Protein AF-A0A6N2V3X2-F1 (afdb_monomer)

Solvent-accessible surface area (backbone atoms only — not comparable to full-atom values): 21342 Å² total; per-residue (Å²): 140,86,88,80,92,80,70,102,61,98,69,91,84,85,82,64,78,88,85,77,94,62,91,92,65,81,94,79,82,86,86,84,72,97,63,88,82,79,80,87,75,87,87,79,87,69,95,62,80,69,76,73,80,69,83,50,95,78,84,58,80,72,93,66,92,69,90,78,83,89,81,67,80,45,36,52,61,80,47,71,91,57,20,52,30,34,44,45,94,85,62,27,40,28,38,51,86,56,43,27,38,41,40,78,89,66,29,38,30,34,73,70,50,30,40,26,40,49,93,86,50,77,46,80,48,96,74,86,82,57,80,85,78,47,54,73,65,59,48,52,70,68,44,76,68,51,58,48,72,47,60,77,46,60,35,40,22,79,35,82,89,41,81,89,52,49,44,57,75,54,38,59,35,40,50,46,70,39,72,60,77,63,82,43,48,39,33,30,36,52,40,96,88,75,45,82,39,81,44,85,95,37,58,56,58,51,47,82,45,52,91,82,44,77,79,42,74,96,45,55,65,40,43,34,34,44,39,36,28,46,96,92,43,77,49,70,37,72,48,67,36,36,56,47,58,46,78,82,61,55,78,46,80,46,77,46,53,78,58,62,96,72,79,69,90,84,64,41,68,36,42,38,37,58,41,35,26,48,67,82,44,82,48,44,88,68,42,54,44,84,34,25,38,52,43,59,51,55,82,45,73,68,61,27,52,58,59,58,69,50,91,45,58,29,51,54,46,82,44,44,48,88,74,41,69,98,48,60,47,78,47,77,50,72,57,94,51,85,122

Sequence (339 aa):
MQEIEIDDQWKRYHIPFVIRYEEPEDLLIEIAADITGAMFCCAQLEKGERATLYQATDDKLADTDDYGAWFARGGIGGTIQNPLLKLNADGSISAGDGSFVINPDGTGYFAEGRFKWTKDTITLQDVTIRWEDFDDEAKKNLLTKYITITGTNLFHYADALQEDTCEPKEIILFATEYNFTAAARKWQYMGSEGNWKDIPGNGSDFFRLLPDAHFWENREVLTLRYVATLDEVEYTETYTVSKQYDGADNYSVYIASTNGNVFRNGIISTTLSARVLKGGEDVTELIPDKNFNWTRTGNTPADDALWNSVSHTGKELEITGEDVFRKAVFDCEVIISTL

pLDDT: mean 85.02, std 12.52, range [41.66, 98.25]

Structure (mmCIF, N/CA/C/O backbone):
data_AF-A0A6N2V3X2-F1
#
_entry.id   AF-A0A6N2V3X2-F1
#
loop_
_atom_site.group_PDB
_atom_site.id
_atom_site.type_symbol
_atom_site.label_atom_id
_atom_site.label_alt_id
_atom_site.label_comp_id
_atom_site.label_asym_id
_atom_site.label_entity_id
_atom_site.label_seq_id
_atom_site.pdbx_PDB_ins_code
_atom_site.Cartn_x
_atom_site.Cartn_y
_atom_site.Cartn_z
_atom_site.occupancy
_atom_site.B_iso_or_equiv
_atom_site.auth_seq_id
_atom_site.auth_comp_id
_atom_site.auth_asym_id
_atom_site.auth_atom_id
_atom_site.pdbx_PDB_model_num
ATOM 1 N N . MET A 1 1 ? 50.209 17.000 -78.075 1.00 68.12 1 MET A N 1
ATOM 2 C CA . MET A 1 1 ? 50.265 15.545 -77.848 1.00 68.12 1 MET A CA 1
ATOM 3 C C . MET A 1 1 ? 51.257 15.302 -76.726 1.00 68.12 1 MET A C 1
ATOM 5 O O . MET A 1 1 ? 52.361 15.827 -76.809 1.00 68.12 1 MET A O 1
ATOM 9 N N . GLN A 1 2 ? 50.831 14.643 -75.653 1.00 79.88 2 GLN A N 1
ATOM 10 C CA . GLN A 1 2 ? 51.692 14.240 -74.542 1.00 79.88 2 GLN A CA 1
ATOM 11 C C . GLN A 1 2 ? 51.680 12.717 -74.493 1.00 79.88 2 GLN A C 1
ATOM 13 O O . GLN A 1 2 ? 50.612 12.118 -74.588 1.00 79.88 2 GLN A O 1
ATOM 18 N N . GLU A 1 3 ? 52.859 12.117 -74.392 1.00 82.19 3 GLU A N 1
ATOM 19 C CA . GLU A 1 3 ? 53.040 10.668 -74.377 1.00 82.19 3 GLU A CA 1
ATOM 20 C C . GLU A 1 3 ? 53.359 10.216 -72.949 1.00 82.19 3 GLU A C 1
ATOM 22 O O . GLU A 1 3 ? 54.084 10.898 -72.221 1.00 82.19 3 GLU A O 1
ATOM 27 N N . ILE A 1 4 ? 52.794 9.078 -72.544 1.00 82.06 4 ILE A N 1
ATOM 28 C CA . ILE A 1 4 ? 53.106 8.415 -71.277 1.00 82.06 4 ILE A CA 1
ATOM 29 C C . ILE A 1 4 ? 53.645 7.033 -71.615 1.00 82.06 4 ILE A C 1
ATOM 31 O O . ILE A 1 4 ? 52.962 6.250 -72.272 1.00 82.06 4 ILE A O 1
ATOM 35 N N . GLU A 1 5 ? 54.824 6.708 -71.099 1.00 84.00 5 GLU A N 1
ATOM 36 C CA . GLU A 1 5 ? 55.284 5.325 -71.058 1.00 84.00 5 GLU A CA 1
ATOM 37 C C . GLU A 1 5 ? 54.586 4.592 -69.909 1.00 84.00 5 GLU A C 1
ATOM 39 O O . GLU A 1 5 ? 54.734 4.944 -68.734 1.00 84.00 5 GLU A O 1
ATOM 44 N N . ILE A 1 6 ? 53.798 3.582 -70.263 1.00 79.50 6 ILE A N 1
ATOM 45 C CA . ILE A 1 6 ? 53.093 2.719 -69.317 1.00 79.50 6 ILE A CA 1
ATOM 46 C C . ILE A 1 6 ? 53.847 1.400 -69.131 1.00 79.50 6 ILE A C 1
ATOM 48 O O . ILE A 1 6 ? 54.529 0.935 -70.042 1.00 79.50 6 ILE A O 1
ATOM 52 N N . ASP A 1 7 ? 53.730 0.798 -67.950 1.00 79.31 7 ASP A N 1
ATOM 53 C CA . ASP A 1 7 ? 54.293 -0.519 -67.650 1.00 79.31 7 ASP A CA 1
ATOM 54 C C . ASP A 1 7 ? 53.197 -1.547 -67.334 1.00 79.31 7 ASP A C 1
ATOM 56 O O . ASP A 1 7 ? 52.011 -1.224 -67.289 1.00 79.31 7 ASP A O 1
ATOM 60 N N . ASP A 1 8 ? 53.598 -2.802 -67.122 1.00 76.50 8 ASP A N 1
ATOM 61 C CA . ASP A 1 8 ? 52.683 -3.927 -66.886 1.00 76.50 8 ASP A CA 1
ATOM 62 C C . ASP A 1 8 ? 52.076 -3.950 -65.463 1.00 76.50 8 ASP A C 1
ATOM 64 O O . ASP A 1 8 ? 51.565 -4.980 -65.012 1.00 76.50 8 ASP A O 1
ATOM 68 N N . GLN A 1 9 ? 52.147 -2.849 -64.706 1.00 74.81 9 GLN A N 1
ATOM 69 C CA . GLN A 1 9 ? 51.582 -2.747 -63.362 1.00 74.81 9 GLN A CA 1
ATOM 70 C C . GLN A 1 9 ? 50.402 -1.775 -63.313 1.00 74.81 9 GLN A C 1
ATOM 72 O O . GLN A 1 9 ? 50.302 -0.803 -64.056 1.00 74.81 9 GLN A O 1
ATOM 77 N N . TRP A 1 10 ? 49.512 -1.998 -62.345 1.00 70.12 10 TRP A N 1
ATOM 78 C CA . TRP A 1 10 ? 48.492 -1.013 -61.999 1.00 70.12 10 TRP A CA 1
ATOM 79 C C . TRP A 1 10 ? 49.153 0.198 -61.348 1.00 70.12 10 TRP A C 1
ATOM 81 O O . TRP A 1 10 ? 49.439 0.199 -60.149 1.00 70.12 10 TRP A O 1
ATOM 91 N N . LYS A 1 11 ? 49.401 1.230 -62.154 1.00 70.81 11 LYS A N 1
ATOM 92 C CA . LYS A 1 11 ? 49.988 2.493 -61.713 1.00 70.81 11 LYS A CA 1
ATOM 93 C C . LYS A 1 11 ? 49.097 3.668 -62.058 1.00 70.81 11 LYS A C 1
ATOM 95 O O . LYS A 1 11 ? 48.395 3.688 -63.066 1.00 70.81 11 LYS A O 1
ATOM 100 N N . ARG A 1 12 ? 49.147 4.675 -61.190 1.00 72.62 12 ARG A N 1
ATOM 101 C CA . ARG A 1 12 ? 48.531 5.969 -61.451 1.00 72.62 12 ARG A CA 1
ATOM 102 C C . ARG A 1 12 ? 49.508 6.820 -62.249 1.00 72.62 12 ARG A C 1
ATOM 104 O O . ARG A 1 12 ? 50.583 7.145 -61.753 1.00 72.62 12 ARG A O 1
ATOM 111 N N . TYR A 1 13 ? 49.099 7.210 -63.446 1.00 79.12 13 TYR A N 1
ATOM 112 C CA . TYR A 1 13 ? 49.823 8.172 -64.267 1.00 79.12 13 TYR A CA 1
ATOM 113 C C . TYR A 1 13 ? 49.164 9.544 -64.151 1.00 79.12 13 TYR A C 1
ATOM 115 O O . TYR A 1 13 ? 47.941 9.645 -64.064 1.00 79.12 13 TYR A O 1
ATOM 123 N N . HIS A 1 14 ? 49.974 10.600 -64.125 1.00 78.94 14 HIS A N 1
ATOM 124 C CA . HIS A 1 14 ? 49.489 11.974 -64.089 1.00 78.94 14 HIS A CA 1
ATOM 125 C C . HIS A 1 14 ? 50.144 12.774 -65.211 1.00 78.94 14 HIS A C 1
ATOM 127 O O . HIS A 1 14 ? 51.365 12.736 -65.364 1.00 78.94 14 HIS A O 1
ATOM 133 N N . ILE A 1 15 ? 49.340 13.515 -65.974 1.00 82.88 15 ILE A N 1
ATOM 134 C CA . ILE A 1 15 ? 49.855 14.450 -66.969 1.00 82.88 15 ILE A CA 1
ATOM 135 C C . ILE A 1 15 ? 49.290 15.849 -66.708 1.00 82.88 15 ILE A C 1
ATOM 137 O O . ILE A 1 15 ? 48.077 16.036 -66.814 1.00 82.88 15 ILE A O 1
ATOM 141 N N . PRO A 1 16 ? 50.141 16.846 -66.414 1.00 82.62 16 PRO A N 1
ATOM 142 C CA . PRO A 1 16 ? 49.724 18.237 -66.426 1.00 82.62 16 PRO A CA 1
ATOM 143 C C . PRO A 1 16 ? 49.754 18.789 -67.857 1.00 82.62 16 PRO A C 1
ATOM 145 O O . PRO A 1 16 ? 50.734 18.623 -68.587 1.00 82.62 16 PRO A O 1
ATOM 148 N N . PHE A 1 17 ? 48.705 19.506 -68.252 1.00 84.62 17 PHE A N 1
ATOM 149 C CA . PHE A 1 17 ? 48.660 20.247 -69.511 1.00 84.62 17 PHE A CA 1
ATOM 150 C C . PHE A 1 17 ? 48.056 21.632 -69.302 1.00 84.62 17 PHE A C 1
ATOM 152 O O . PHE A 1 17 ? 47.221 21.854 -68.428 1.00 84.62 17 PHE A O 1
ATOM 159 N N . VAL A 1 18 ? 48.509 22.587 -70.112 1.00 83.31 18 VAL A N 1
ATOM 160 C CA . VAL A 1 18 ? 48.016 23.963 -70.062 1.00 83.31 18 VAL A CA 1
ATOM 161 C C . VAL A 1 18 ? 46.813 24.078 -70.984 1.00 83.31 18 VAL A C 1
ATOM 163 O O . VAL A 1 18 ? 46.939 23.903 -72.193 1.00 83.31 18 VAL A O 1
ATOM 166 N N . ILE A 1 19 ? 45.660 24.417 -70.416 1.00 79.56 19 ILE A N 1
ATOM 167 C CA . ILE A 1 19 ? 44.452 24.737 -71.178 1.00 79.56 19 ILE A CA 1
ATOM 168 C C . ILE A 1 19 ? 44.436 26.247 -71.431 1.00 79.56 19 ILE A C 1
ATOM 170 O O . ILE A 1 19 ? 44.636 27.042 -70.510 1.00 79.56 19 ILE A O 1
ATOM 174 N N . ARG A 1 20 ? 44.197 26.649 -72.681 1.00 77.69 20 ARG A N 1
ATOM 175 C CA . ARG A 1 20 ? 43.870 28.032 -73.046 1.00 77.69 20 ARG A CA 1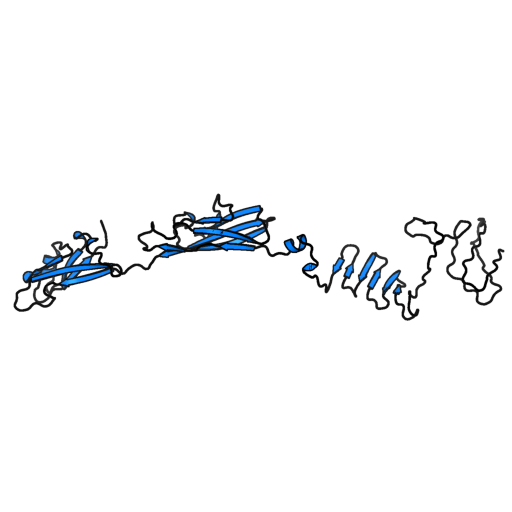
ATOM 176 C C . ARG A 1 20 ? 42.428 28.067 -73.525 1.00 77.69 20 ARG A C 1
ATOM 178 O O . ARG A 1 20 ? 42.008 27.177 -74.251 1.00 77.69 20 ARG A O 1
ATOM 185 N N . TYR A 1 21 ? 41.686 29.074 -73.083 1.00 74.12 21 TYR A N 1
ATOM 186 C CA . TYR A 1 21 ? 40.332 29.307 -73.565 1.00 74.12 21 TYR A CA 1
ATOM 187 C C . TYR A 1 21 ? 40.399 30.013 -74.920 1.00 74.12 21 TYR A C 1
ATOM 189 O O . TYR A 1 21 ? 40.944 31.115 -75.004 1.00 74.12 21 TYR A O 1
ATOM 197 N N . GLU A 1 22 ? 39.844 29.384 -75.950 1.00 75.75 22 GLU A N 1
ATOM 198 C CA . GLU A 1 22 ? 39.614 29.979 -77.265 1.00 75.75 22 GLU A CA 1
ATOM 199 C C . GLU A 1 22 ? 38.133 29.762 -77.614 1.00 75.75 22 GLU A C 1
ATOM 201 O O . GLU A 1 22 ? 37.651 28.631 -77.609 1.00 75.75 22 GLU A O 1
ATOM 206 N N . GLU A 1 23 ? 37.373 30.841 -77.840 1.00 75.00 23 GLU A N 1
ATOM 207 C CA . GLU A 1 23 ? 35.973 30.701 -78.268 1.00 75.00 23 GLU A CA 1
ATOM 208 C C . GLU A 1 23 ? 35.895 30.234 -79.729 1.00 75.00 23 GLU A C 1
ATOM 210 O O . GLU A 1 23 ? 36.641 30.782 -80.547 1.00 75.00 23 GLU A O 1
ATOM 215 N N . PRO A 1 24 ? 34.962 29.330 -80.109 1.00 58.22 24 PRO A N 1
ATOM 216 C CA . PRO A 1 24 ? 33.867 28.739 -79.330 1.00 58.22 24 PRO A CA 1
ATOM 217 C C . PRO A 1 24 ? 33.879 27.191 -79.379 1.00 58.22 24 PRO A C 1
ATOM 219 O O . PRO A 1 24 ? 32.957 26.594 -79.935 1.00 58.22 24 PRO A O 1
ATOM 222 N N . GLU A 1 25 ? 34.909 26.526 -78.843 1.00 72.88 25 GLU A N 1
ATOM 223 C CA . GLU A 1 25 ? 35.029 25.055 -78.926 1.00 72.88 25 GLU A CA 1
ATOM 224 C C . GLU A 1 25 ? 35.007 24.353 -77.553 1.00 72.88 25 GLU A C 1
ATOM 226 O O . GLU A 1 25 ? 35.531 24.862 -76.560 1.00 72.88 25 GLU A O 1
ATOM 231 N N . ASP A 1 26 ? 34.385 23.168 -77.505 1.00 77.81 26 ASP A N 1
ATOM 232 C CA . ASP A 1 26 ? 34.399 22.269 -76.345 1.00 77.81 26 ASP A CA 1
ATOM 233 C C . ASP A 1 26 ? 35.823 21.745 -76.077 1.00 77.81 26 ASP A C 1
ATOM 235 O O . ASP A 1 26 ? 36.595 21.483 -77.003 1.00 77.81 26 ASP A O 1
ATOM 239 N N . LEU A 1 27 ? 36.175 21.512 -74.806 1.00 77.25 27 LEU A N 1
ATOM 240 C CA . LEU A 1 27 ? 37.441 20.858 -74.459 1.00 77.25 27 LEU A CA 1
ATOM 241 C C . LEU A 1 27 ? 37.390 19.373 -74.850 1.00 77.25 27 LEU A C 1
ATOM 243 O O . LEU A 1 27 ? 36.860 18.544 -74.109 1.00 77.25 27 LEU A O 1
ATOM 247 N N . LEU A 1 28 ? 37.986 19.030 -75.991 1.00 79.69 28 LEU A N 1
ATOM 248 C CA . LEU A 1 28 ? 38.162 17.646 -76.419 1.00 79.69 28 LEU A CA 1
ATOM 249 C C . LEU A 1 28 ? 39.497 17.091 -75.906 1.00 79.69 28 LEU A C 1
ATOM 251 O O . LEU A 1 28 ? 40.566 17.605 -76.234 1.00 79.69 28 LEU A O 1
ATOM 255 N N . ILE A 1 29 ? 39.435 16.006 -75.132 1.00 80.44 29 ILE A N 1
ATOM 256 C CA . ILE A 1 29 ? 40.609 15.215 -74.751 1.00 80.44 29 ILE A CA 1
ATOM 257 C C . ILE A 1 29 ? 40.474 13.850 -75.416 1.00 80.44 29 ILE A C 1
ATOM 259 O O . ILE A 1 29 ? 39.622 13.046 -75.040 1.00 80.44 29 ILE A O 1
ATOM 263 N N . GLU A 1 30 ? 41.323 13.595 -76.405 1.00 83.19 30 GLU A N 1
ATOM 264 C CA . GLU A 1 30 ? 41.440 12.287 -77.037 1.00 83.19 30 GLU A CA 1
ATOM 265 C C . GLU A 1 30 ? 42.564 11.496 -76.367 1.00 83.19 30 GLU A C 1
ATOM 267 O O . GLU A 1 30 ? 43.688 11.982 -76.224 1.00 83.19 30 GLU A O 1
ATOM 272 N N . ILE A 1 31 ? 42.252 10.269 -75.951 1.00 80.69 31 ILE A N 1
ATOM 273 C CA . ILE A 1 31 ? 43.223 9.326 -75.404 1.00 80.69 31 ILE A CA 1
ATOM 274 C C . ILE A 1 31 ? 43.329 8.176 -76.397 1.00 80.69 31 ILE A C 1
ATOM 276 O O . ILE A 1 31 ? 42.388 7.401 -76.562 1.00 80.69 31 ILE A O 1
ATOM 280 N N . ALA A 1 32 ? 44.484 8.070 -77.042 1.00 82.56 32 ALA A N 1
ATOM 281 C CA . ALA A 1 32 ? 44.829 6.954 -77.904 1.00 82.56 32 ALA A CA 1
ATOM 282 C C . ALA A 1 32 ? 45.898 6.103 -77.213 1.00 82.56 32 ALA A C 1
ATOM 284 O O . ALA A 1 32 ? 46.848 6.640 -76.644 1.00 82.56 32 ALA A O 1
ATOM 285 N N . ALA A 1 33 ? 45.735 4.784 -77.265 1.00 80.75 33 ALA A N 1
ATOM 286 C CA . ALA A 1 33 ? 46.740 3.827 -76.822 1.00 80.75 33 ALA A CA 1
ATOM 287 C C . ALA A 1 33 ? 47.199 3.008 -78.030 1.00 80.75 33 ALA A C 1
ATOM 289 O O . ALA A 1 33 ? 46.380 2.528 -78.814 1.00 80.75 33 ALA A O 1
ATOM 290 N N . ASP A 1 34 ? 48.508 2.846 -78.169 1.00 81.50 34 ASP A N 1
ATOM 291 C CA . ASP A 1 34 ? 49.152 1.980 -79.157 1.00 81.50 34 ASP A CA 1
ATOM 292 C C . ASP A 1 34 ? 49.225 0.512 -78.695 1.00 81.50 34 ASP A C 1
ATOM 294 O O . ASP A 1 34 ? 49.546 -0.381 -79.482 1.00 81.50 34 ASP A O 1
ATOM 298 N N . ILE A 1 35 ? 48.855 0.244 -77.438 1.00 77.12 35 ILE A N 1
ATOM 299 C CA . ILE A 1 35 ? 48.749 -1.097 -76.864 1.00 77.12 35 ILE A CA 1
ATOM 300 C C . ILE A 1 35 ? 47.314 -1.643 -76.894 1.00 77.12 35 ILE A C 1
ATOM 302 O O . ILE A 1 35 ? 46.323 -0.922 -76.766 1.00 77.12 35 ILE A O 1
ATOM 306 N N . THR A 1 36 ? 47.186 -2.965 -77.012 1.00 77.38 36 THR A N 1
ATOM 307 C CA . THR A 1 36 ? 45.890 -3.655 -76.940 1.00 77.38 36 THR A CA 1
ATOM 308 C C . THR A 1 36 ? 45.567 -4.026 -75.493 1.00 77.38 36 THR A C 1
ATOM 310 O O . THR A 1 36 ? 46.405 -4.593 -74.801 1.00 77.38 36 THR A O 1
ATOM 313 N N . GLY A 1 37 ? 44.341 -3.751 -75.034 1.00 71.00 37 GLY A N 1
ATOM 314 C CA . GLY A 1 37 ? 43.893 -4.134 -73.687 1.00 71.00 37 GLY A CA 1
ATOM 315 C C . GLY A 1 37 ? 44.188 -3.117 -72.580 1.00 71.00 37 GLY A C 1
ATOM 316 O O . GLY A 1 37 ? 44.009 -3.447 -71.409 1.00 71.00 37 GLY A O 1
ATOM 317 N N . ALA A 1 38 ? 44.584 -1.886 -72.925 1.00 73.00 38 ALA A N 1
ATOM 318 C CA . ALA A 1 38 ? 44.629 -0.785 -71.967 1.00 73.00 38 ALA A CA 1
ATOM 319 C C . ALA A 1 38 ? 43.249 -0.603 -71.313 1.00 73.00 38 ALA A C 1
ATOM 321 O O . ALA A 1 38 ? 42.252 -0.352 -71.995 1.00 73.00 38 ALA A O 1
ATOM 322 N N . MET A 1 39 ? 43.189 -0.737 -69.988 1.00 69.19 39 MET A N 1
ATOM 323 C CA . MET A 1 39 ? 41.985 -0.460 -69.212 1.00 69.19 39 MET A CA 1
ATOM 324 C C . MET A 1 39 ? 42.155 0.872 -68.503 1.00 69.19 39 MET A C 1
ATOM 326 O O . MET A 1 39 ? 43.063 1.058 -67.699 1.00 69.19 39 MET A O 1
ATOM 330 N N . PHE A 1 40 ? 41.256 1.795 -68.806 1.00 68.06 40 PHE A N 1
ATOM 331 C CA . PHE A 1 40 ? 41.201 3.092 -68.163 1.00 68.06 40 PHE A CA 1
ATOM 332 C C . PHE A 1 40 ? 40.092 3.082 -67.117 1.00 68.06 40 PHE A C 1
ATOM 334 O O . PHE A 1 40 ? 38.933 2.809 -67.431 1.00 68.06 40 PHE A O 1
ATOM 341 N N . CYS A 1 41 ? 40.435 3.376 -65.868 1.00 64.56 41 CYS A N 1
ATOM 342 C CA . CYS A 1 41 ? 39.457 3.533 -64.803 1.00 64.56 41 CYS A CA 1
ATOM 343 C C . CYS A 1 41 ? 39.737 4.810 -64.018 1.00 64.56 41 CYS A C 1
ATOM 345 O O . CYS A 1 41 ? 40.890 5.168 -63.788 1.00 64.56 41 CYS A O 1
ATOM 347 N N . CYS A 1 42 ? 38.654 5.446 -63.567 1.00 63.88 42 CYS A N 1
ATOM 348 C CA . CYS A 1 42 ? 38.697 6.492 -62.555 1.00 63.88 42 CYS A CA 1
ATOM 349 C C . CYS A 1 42 ? 39.543 7.725 -62.953 1.00 63.88 42 CYS A C 1
ATOM 351 O O . CYS A 1 42 ? 40.482 8.121 -62.263 1.00 63.88 42 CYS A O 1
ATOM 353 N N . ALA A 1 43 ? 39.187 8.330 -64.089 1.00 71.81 43 ALA A N 1
ATOM 354 C CA . ALA A 1 43 ? 39.742 9.601 -64.548 1.00 71.81 43 ALA A CA 1
ATOM 355 C C . ALA A 1 43 ? 39.507 10.724 -63.532 1.00 71.81 43 ALA A C 1
ATOM 357 O O . ALA A 1 43 ? 38.392 10.871 -63.031 1.00 71.81 43 ALA A O 1
ATOM 358 N N . GLN A 1 44 ? 40.511 11.569 -63.311 1.00 72.69 44 GLN A N 1
ATOM 359 C CA . GLN A 1 44 ? 40.362 12.814 -62.562 1.00 72.69 44 GLN A CA 1
ATOM 360 C C . GLN A 1 44 ? 41.035 13.946 -63.335 1.00 72.69 44 GLN A C 1
ATOM 362 O O . GLN A 1 44 ? 42.184 13.819 -63.756 1.00 72.69 44 GLN A O 1
ATOM 367 N N . LEU A 1 45 ? 40.302 15.043 -63.523 1.00 76.56 45 LEU A N 1
ATOM 368 C CA . LEU A 1 45 ? 40.798 16.279 -64.116 1.00 76.56 45 LEU A CA 1
ATOM 369 C C . LEU A 1 45 ? 40.536 17.416 -63.133 1.00 76.56 45 LEU A C 1
ATOM 371 O O . LEU A 1 45 ? 39.392 17.676 -62.769 1.00 76.56 45 LEU A O 1
ATOM 375 N N . GLU A 1 46 ? 41.594 18.102 -62.721 1.00 74.81 46 GLU A N 1
ATOM 376 C CA . GLU A 1 46 ? 41.511 19.257 -61.834 1.00 74.81 46 GLU A CA 1
ATOM 377 C C . GLU A 1 46 ? 42.588 20.287 -62.178 1.00 74.81 46 GLU A C 1
ATOM 379 O O . GLU A 1 46 ? 43.569 19.992 -62.862 1.00 74.81 46 GLU A O 1
ATOM 384 N N . LYS A 1 47 ? 42.395 21.526 -61.721 1.00 77.81 47 LYS A N 1
ATOM 385 C CA . LYS A 1 47 ? 43.359 22.605 -61.933 1.00 77.81 47 LYS A CA 1
ATOM 386 C C . LYS A 1 47 ? 44.566 22.407 -61.011 1.00 77.81 47 LYS A C 1
ATOM 388 O O . LYS A 1 47 ? 44.443 22.596 -59.807 1.00 77.81 47 LYS A O 1
ATOM 393 N N . GLY A 1 48 ? 45.736 22.136 -61.582 1.00 78.69 48 GLY A N 1
ATOM 394 C CA . GLY A 1 48 ? 46.985 21.996 -60.833 1.00 78.69 48 GLY A CA 1
ATOM 395 C C . GLY A 1 48 ? 48.039 21.214 -61.611 1.00 78.69 48 GLY A C 1
ATOM 396 O O . GLY A 1 48 ? 47.871 20.949 -62.799 1.00 78.69 48 GLY A O 1
ATOM 397 N N . GLU A 1 49 ? 49.129 20.844 -60.937 1.00 75.56 49 GLU A N 1
ATOM 398 C CA . GLU A 1 49 ? 50.182 19.988 -61.515 1.00 75.56 49 GLU A CA 1
ATOM 399 C C . GLU A 1 49 ? 49.978 18.493 -61.210 1.00 75.56 49 GLU A C 1
ATOM 401 O O . GLU A 1 49 ? 50.540 17.633 -61.892 1.00 75.56 49 GLU A O 1
ATOM 406 N N . ARG A 1 50 ? 49.163 18.173 -60.198 1.00 70.81 50 ARG A N 1
ATOM 407 C CA . ARG A 1 50 ? 48.824 16.812 -59.769 1.00 70.81 50 ARG A CA 1
ATOM 408 C C . ARG A 1 50 ? 47.364 16.744 -59.353 1.00 70.81 50 ARG A C 1
ATOM 410 O O . ARG A 1 50 ? 46.876 17.689 -58.751 1.00 70.81 50 ARG A O 1
ATOM 417 N N . ALA A 1 51 ? 46.722 15.617 -59.658 1.00 67.94 51 ALA A N 1
ATOM 418 C CA . ALA A 1 51 ? 45.382 15.317 -59.180 1.00 67.94 51 ALA A CA 1
ATOM 419 C C . ALA A 1 51 ? 45.419 14.907 -57.699 1.00 67.94 51 ALA A C 1
ATOM 421 O O . ALA A 1 51 ? 46.181 14.009 -57.329 1.00 67.94 51 ALA A O 1
ATOM 422 N N . THR A 1 52 ? 44.589 15.537 -56.874 1.00 63.59 52 THR A N 1
ATOM 423 C CA . THR A 1 52 ? 44.430 15.235 -55.455 1.00 63.59 52 THR A CA 1
ATOM 424 C C . THR A 1 52 ? 43.920 13.811 -55.257 1.00 63.59 52 THR A C 1
ATOM 426 O O . THR A 1 52 ? 42.971 13.352 -55.897 1.00 63.59 52 THR A O 1
ATOM 429 N N . LEU A 1 53 ? 44.560 13.081 -54.347 1.00 55.28 53 LEU A N 1
ATOM 430 C CA . LEU A 1 53 ? 44.014 11.851 -53.792 1.00 55.28 53 LEU A CA 1
ATOM 431 C C . LEU A 1 53 ? 42.852 12.275 -52.881 1.00 55.28 53 LEU A C 1
ATOM 433 O O . LEU A 1 53 ? 43.119 12.618 -51.742 1.00 55.28 53 LEU A O 1
ATOM 437 N N . TYR A 1 54 ? 41.607 12.262 -53.389 1.00 57.97 54 TYR A N 1
ATOM 438 C CA . TYR A 1 54 ? 40.346 12.604 -52.688 1.00 57.97 54 TYR A CA 1
ATOM 439 C C . TYR A 1 54 ? 39.915 14.088 -52.733 1.00 57.97 54 TYR A C 1
ATOM 441 O O . TYR A 1 54 ? 40.643 14.982 -52.316 1.00 57.97 54 TYR A O 1
ATOM 449 N N . GLN A 1 55 ? 38.662 14.334 -53.146 1.00 50.94 55 GLN A N 1
ATOM 450 C CA . GLN A 1 55 ? 37.902 15.508 -52.708 1.00 50.94 55 GLN A CA 1
ATOM 451 C C . GLN A 1 55 ? 37.022 15.084 -51.538 1.00 50.94 55 GLN A C 1
ATOM 453 O O . GLN A 1 55 ? 36.121 14.260 -51.696 1.00 50.94 55 GLN A O 1
ATOM 458 N N . ALA A 1 56 ? 37.280 15.652 -50.368 1.00 48.28 56 ALA A N 1
ATOM 459 C CA . ALA A 1 56 ? 36.383 15.500 -49.242 1.00 48.28 56 ALA A CA 1
ATOM 460 C C . ALA A 1 56 ? 35.076 16.248 -49.517 1.00 48.28 56 ALA A C 1
ATOM 462 O O . ALA A 1 56 ? 35.097 17.423 -49.875 1.00 48.28 56 ALA A O 1
ATOM 463 N N . THR A 1 57 ? 33.930 15.584 -49.344 1.00 48.94 57 THR A N 1
ATOM 464 C CA . THR A 1 57 ? 32.602 16.225 -49.421 1.00 48.94 57 THR A CA 1
ATOM 465 C C . THR A 1 57 ? 32.285 17.091 -48.195 1.00 48.94 57 THR A C 1
ATOM 467 O O . THR A 1 57 ? 31.163 17.566 -48.061 1.00 48.94 57 THR A O 1
ATOM 470 N N . ASP A 1 58 ? 33.243 17.263 -47.282 1.00 50.12 58 ASP A N 1
ATOM 471 C CA . ASP A 1 58 ? 33.149 18.076 -46.065 1.00 50.12 58 ASP A CA 1
ATOM 472 C C . ASP A 1 58 ? 33.952 19.393 -46.159 1.00 50.12 58 ASP A C 1
ATOM 474 O O . ASP A 1 58 ? 34.247 20.018 -45.139 1.00 50.12 58 ASP A O 1
ATOM 478 N N . ASP A 1 59 ? 34.307 19.810 -47.381 1.00 51.53 59 ASP A N 1
ATOM 479 C CA . ASP A 1 59 ? 35.033 21.046 -47.709 1.00 51.53 59 ASP A CA 1
ATOM 480 C C . ASP A 1 59 ? 36.439 21.178 -47.080 1.00 51.53 59 ASP A C 1
ATOM 482 O O . ASP A 1 59 ? 37.050 22.252 -47.137 1.00 51.53 59 ASP A O 1
ATOM 486 N N . LYS A 1 60 ? 37.006 20.103 -46.509 1.00 53.34 60 LYS A N 1
ATOM 487 C CA . LYS A 1 60 ? 38.330 20.126 -45.872 1.00 53.34 60 LYS A CA 1
ATOM 488 C C . LYS A 1 60 ? 39.277 19.092 -46.486 1.00 53.34 60 LYS A C 1
ATOM 490 O O . LYS A 1 60 ? 39.247 17.911 -46.159 1.00 53.34 60 LYS A O 1
ATOM 495 N N . LEU A 1 61 ? 40.188 19.554 -47.342 1.00 54.12 61 LEU A N 1
ATOM 496 C CA . LEU A 1 61 ? 41.261 18.714 -47.886 1.00 54.12 61 LEU A CA 1
ATOM 497 C C . LEU A 1 61 ? 42.327 18.412 -46.822 1.00 54.12 61 LEU A C 1
ATOM 499 O O . LEU A 1 61 ? 42.864 19.323 -46.187 1.00 54.12 61 LEU A O 1
ATOM 503 N N . ALA A 1 62 ? 42.650 17.129 -46.663 1.00 53.78 62 ALA A N 1
ATOM 504 C CA . ALA A 1 62 ? 43.851 16.668 -45.981 1.00 53.78 62 ALA A CA 1
ATOM 505 C C . ALA A 1 62 ? 44.874 16.263 -47.047 1.00 53.78 62 ALA A C 1
ATOM 507 O O . ALA A 1 62 ? 44.624 15.343 -47.821 1.00 53.78 62 ALA A O 1
ATOM 508 N N . ASP A 1 63 ? 46.001 16.967 -47.100 1.00 56.34 63 ASP A N 1
ATOM 509 C CA . ASP A 1 63 ? 47.099 16.633 -48.006 1.00 56.34 63 ASP A CA 1
ATOM 510 C C . ASP A 1 63 ? 47.883 15.454 -47.408 1.00 56.34 63 ASP A C 1
ATOM 512 O O . ASP A 1 63 ? 48.530 15.600 -46.367 1.00 56.34 63 ASP A O 1
ATOM 516 N N . THR A 1 64 ? 47.741 14.261 -47.993 1.00 58.41 64 THR A N 1
ATOM 517 C CA . THR A 1 64 ? 48.433 13.042 -47.555 1.00 58.41 64 THR A CA 1
ATOM 518 C C . THR A 1 64 ? 48.849 12.180 -48.746 1.00 58.41 64 THR A C 1
ATOM 520 O O . THR A 1 64 ? 48.103 12.029 -49.714 1.00 58.41 64 THR A O 1
ATOM 523 N N . ASP A 1 65 ? 50.037 11.583 -48.638 1.00 51.59 65 ASP A N 1
ATOM 524 C CA . ASP A 1 65 ? 50.557 10.563 -49.557 1.00 51.59 65 ASP A CA 1
ATOM 525 C C . ASP A 1 65 ? 50.111 9.136 -49.159 1.00 51.59 65 ASP A C 1
ATOM 527 O O . ASP A 1 65 ? 50.574 8.146 -49.732 1.00 51.59 65 ASP A O 1
ATOM 531 N N . ASP A 1 66 ? 49.232 9.003 -48.159 1.00 50.94 66 ASP A N 1
ATOM 532 C CA . ASP A 1 66 ? 48.737 7.709 -47.693 1.00 50.94 66 ASP A CA 1
ATOM 533 C C . ASP A 1 66 ? 47.858 7.006 -48.745 1.00 50.94 66 ASP A C 1
ATOM 535 O O . ASP A 1 66 ? 47.101 7.612 -49.507 1.00 50.94 66 ASP A O 1
ATOM 539 N N . TYR A 1 67 ? 47.929 5.673 -48.767 1.00 49.59 67 TYR A N 1
ATOM 540 C CA . TYR A 1 67 ? 47.167 4.843 -49.699 1.00 49.59 67 TYR A CA 1
ATOM 541 C C . TYR A 1 67 ? 45.658 4.894 -49.405 1.00 49.59 67 TYR A C 1
ATOM 543 O O . TYR A 1 67 ? 45.187 4.346 -48.409 1.00 49.59 67 TYR A O 1
ATOM 551 N N . GLY A 1 68 ? 44.884 5.482 -50.319 1.00 53.25 68 GLY A N 1
ATOM 552 C CA . GLY A 1 68 ? 43.427 5.336 -50.378 1.00 53.25 68 GLY A CA 1
ATOM 553 C C . GLY A 1 68 ? 43.001 4.123 -51.215 1.00 53.25 68 GLY A C 1
ATOM 554 O O . GLY A 1 68 ? 43.676 3.746 -52.172 1.00 53.25 68 GLY A O 1
ATOM 555 N N . ALA A 1 69 ? 41.855 3.523 -50.888 1.00 58.69 69 ALA A N 1
ATOM 556 C CA . ALA A 1 69 ? 41.240 2.470 -51.694 1.00 58.69 69 ALA A CA 1
ATOM 557 C C . ALA A 1 69 ? 40.022 3.015 -52.454 1.00 58.69 69 ALA A C 1
ATOM 559 O O . ALA A 1 69 ? 39.134 3.633 -51.865 1.00 58.69 69 ALA A O 1
ATOM 560 N N . TRP A 1 70 ? 39.967 2.764 -53.763 1.00 57.47 70 TRP A N 1
ATOM 561 C CA . TRP A 1 70 ? 38.779 3.022 -54.575 1.00 57.47 70 TRP A CA 1
ATOM 562 C C . TRP A 1 70 ? 37.927 1.768 -54.666 1.00 57.47 70 TRP A C 1
ATOM 564 O O . TRP A 1 70 ? 38.323 0.769 -55.265 1.00 57.47 70 TRP A O 1
ATOM 574 N N . PHE A 1 71 ? 36.733 1.843 -54.091 1.00 62.78 71 PHE A N 1
ATOM 575 C CA . PHE A 1 71 ? 35.759 0.772 -54.180 1.00 62.78 71 PHE A CA 1
ATOM 576 C C . PHE A 1 71 ? 34.663 1.162 -55.163 1.00 62.78 71 PHE A C 1
ATOM 578 O O . PHE A 1 71 ? 33.876 2.075 -54.924 1.00 62.78 71 PHE A O 1
ATOM 585 N N . ALA A 1 72 ? 34.624 0.458 -56.290 1.00 58.28 72 ALA A N 1
ATOM 586 C CA . ALA A 1 72 ? 33.474 0.477 -57.177 1.00 58.28 72 ALA A CA 1
ATOM 587 C C . ALA A 1 72 ? 32.335 -0.382 -56.594 1.00 58.28 72 ALA A C 1
ATOM 589 O O . ALA A 1 72 ? 32.534 -1.206 -55.695 1.00 58.28 72 ALA A O 1
ATOM 590 N N . ARG A 1 73 ? 31.123 -0.211 -57.132 1.00 62.88 73 ARG A N 1
ATOM 591 C CA . ARG A 1 73 ? 29.972 -1.072 -56.827 1.00 62.88 73 ARG A CA 1
ATOM 592 C C . ARG A 1 73 ? 30.352 -2.546 -57.024 1.00 62.88 73 ARG A C 1
ATOM 594 O O . ARG A 1 73 ? 30.906 -2.904 -58.058 1.00 62.88 73 ARG A O 1
ATOM 601 N N . GLY A 1 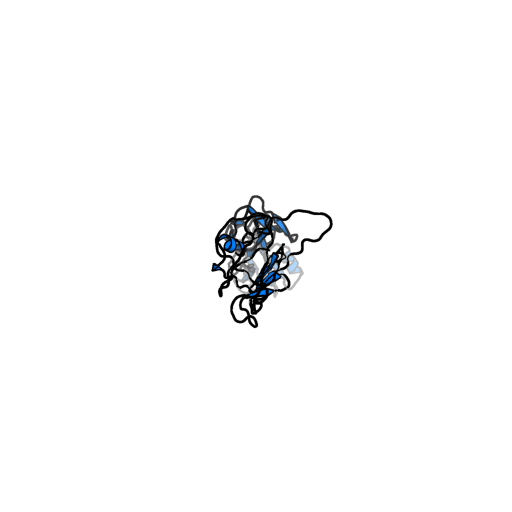74 ? 29.997 -3.403 -56.068 1.00 65.81 74 GLY A N 1
ATOM 602 C CA . GLY A 1 74 ? 30.326 -4.838 -56.125 1.00 65.81 74 GLY A CA 1
ATOM 603 C C . GLY A 1 74 ? 30.725 -5.451 -54.785 1.00 65.81 74 GLY A C 1
ATOM 604 O O . GLY A 1 74 ? 30.764 -6.671 -54.670 1.00 65.81 74 GLY A O 1
ATOM 605 N N . GLY A 1 75 ? 30.936 -4.611 -53.766 1.00 72.56 75 GLY A N 1
ATOM 606 C CA . GLY A 1 75 ? 31.220 -5.036 -52.399 1.00 72.56 75 GLY A CA 1
ATOM 607 C C . GLY A 1 75 ? 32.699 -5.305 -52.111 1.00 72.56 75 GLY A C 1
ATOM 608 O O . GLY A 1 75 ? 33.549 -5.203 -52.991 1.00 72.56 75 GLY A O 1
ATOM 609 N N . ILE A 1 76 ? 33.007 -5.595 -50.848 1.00 77.94 76 ILE A N 1
ATOM 610 C CA . ILE A 1 76 ? 34.363 -5.766 -50.316 1.00 77.94 76 ILE A CA 1
ATOM 611 C C . ILE A 1 76 ? 34.437 -7.117 -49.587 1.00 77.94 76 ILE A C 1
ATOM 613 O O . ILE A 1 76 ? 33.599 -7.418 -48.734 1.00 77.94 76 ILE A O 1
ATOM 617 N N . GLY A 1 77 ? 35.451 -7.925 -49.922 1.00 70.19 77 GLY A N 1
ATOM 618 C CA . GLY A 1 77 ? 35.645 -9.285 -49.397 1.00 70.19 77 GLY A CA 1
ATOM 619 C C . GLY A 1 77 ? 34.736 -10.340 -50.050 1.00 70.19 77 GLY A C 1
ATOM 620 O O . GLY A 1 77 ? 33.647 -10.028 -50.519 1.00 70.19 77 GLY A O 1
ATOM 621 N N . GLY A 1 78 ? 35.172 -11.605 -50.078 1.00 67.94 78 GLY A N 1
ATOM 622 C CA . GLY A 1 78 ? 34.452 -12.696 -50.756 1.00 67.94 78 GLY A CA 1
ATOM 623 C C . GLY A 1 78 ? 34.604 -12.678 -52.286 1.00 67.94 78 GLY A C 1
ATOM 624 O O . GLY A 1 78 ? 35.600 -12.188 -52.814 1.00 67.94 78 GLY A O 1
ATOM 625 N N . THR A 1 79 ? 33.622 -13.237 -53.004 1.00 67.56 79 THR A N 1
ATOM 626 C CA . THR A 1 79 ? 33.514 -13.077 -54.470 1.00 67.56 79 THR A CA 1
ATOM 627 C C . THR A 1 79 ? 32.604 -11.891 -54.771 1.00 67.56 79 THR A C 1
ATOM 629 O O . THR A 1 79 ? 31.668 -11.651 -54.020 1.00 67.56 79 THR A O 1
ATOM 632 N N . ILE A 1 80 ? 32.805 -11.186 -55.889 1.00 63.19 80 ILE A N 1
ATOM 633 C CA . ILE A 1 80 ? 31.922 -10.072 -56.311 1.00 63.19 80 ILE A CA 1
ATOM 634 C C . ILE A 1 80 ? 30.439 -10.486 -56.387 1.00 63.19 80 ILE A C 1
ATOM 636 O O . ILE A 1 80 ? 29.546 -9.662 -56.219 1.00 63.19 80 ILE A O 1
ATOM 640 N N . GLN A 1 81 ? 30.162 -11.772 -56.619 1.00 67.25 81 GLN A N 1
ATOM 641 C CA . GLN A 1 81 ? 28.805 -12.322 -56.630 1.00 67.25 81 GLN A CA 1
ATOM 642 C C . GLN A 1 81 ? 28.232 -12.547 -55.220 1.00 67.25 81 GLN A C 1
ATOM 644 O O . GLN A 1 81 ? 27.019 -12.507 -55.049 1.00 67.25 81 GLN A O 1
ATOM 649 N N . ASN A 1 82 ? 29.089 -12.765 -54.219 1.00 74.62 82 ASN A N 1
ATOM 650 C CA . ASN A 1 82 ? 28.723 -13.004 -52.821 1.00 74.62 82 ASN A CA 1
ATOM 651 C C . ASN A 1 82 ? 29.627 -12.176 -51.891 1.00 74.62 82 ASN A C 1
ATOM 653 O O . ASN A 1 82 ? 30.486 -12.741 -51.200 1.00 74.62 82 ASN A O 1
ATOM 657 N N . PRO A 1 83 ? 29.499 -10.840 -51.921 1.00 79.88 83 PRO A N 1
ATOM 658 C CA . PRO A 1 83 ? 30.362 -9.973 -51.141 1.00 79.88 83 PRO A CA 1
ATOM 659 C C . PRO A 1 83 ? 30.018 -10.051 -49.652 1.00 79.88 83 PRO A C 1
ATOM 661 O O . PRO A 1 83 ? 28.844 -10.126 -49.285 1.00 79.88 83 PRO A O 1
ATOM 664 N N . LEU A 1 84 ? 31.039 -9.985 -48.795 1.00 87.69 84 LEU A N 1
ATOM 665 C CA . LEU A 1 84 ? 30.859 -9.944 -47.336 1.00 87.69 84 LEU A CA 1
ATOM 666 C C . LEU A 1 84 ? 30.332 -8.581 -46.862 1.00 87.69 84 LEU A C 1
ATOM 668 O O . LEU A 1 84 ? 29.545 -8.518 -45.920 1.00 87.69 84 LEU A O 1
ATOM 672 N N . LEU A 1 85 ? 30.728 -7.504 -47.541 1.00 90.19 85 LEU A N 1
ATOM 673 C CA . LEU A 1 85 ? 30.223 -6.145 -47.354 1.00 90.19 85 LEU A CA 1
ATOM 674 C C . LEU A 1 85 ? 29.750 -5.601 -48.702 1.00 90.19 85 LEU A C 1
ATOM 676 O O . LEU A 1 85 ? 30.488 -5.668 -49.678 1.00 90.19 85 LEU A O 1
ATOM 680 N N . LYS A 1 86 ? 28.546 -5.044 -48.781 1.00 90.06 86 LYS A N 1
ATOM 681 C CA . LYS A 1 86 ? 27.941 -4.524 -50.011 1.00 90.06 86 LYS A CA 1
ATOM 682 C C . LYS A 1 86 ? 27.967 -3.002 -50.023 1.00 90.06 86 LYS A C 1
ATOM 684 O O . LYS A 1 86 ? 27.490 -2.366 -49.088 1.00 90.06 86 LYS A O 1
ATOM 689 N N . LEU A 1 87 ? 28.471 -2.453 -51.127 1.00 89.62 87 LEU A N 1
ATOM 690 C CA . LEU A 1 87 ? 28.298 -1.052 -51.510 1.00 89.62 87 LEU A CA 1
ATOM 691 C C . LEU A 1 87 ? 27.187 -1.000 -52.561 1.00 89.62 87 LEU A C 1
ATOM 693 O O . LEU A 1 87 ? 27.383 -1.440 -53.701 1.00 89.62 87 LEU A O 1
ATOM 697 N N . ASN A 1 88 ? 26.001 -0.563 -52.147 1.00 87.44 88 ASN A N 1
ATOM 698 C CA . ASN A 1 88 ? 24.788 -0.636 -52.952 1.00 87.44 88 ASN A CA 1
ATOM 699 C C . ASN A 1 88 ? 24.673 0.540 -53.933 1.00 87.44 88 ASN A C 1
ATOM 701 O O . ASN A 1 88 ? 25.318 1.575 -53.794 1.00 87.44 88 ASN A O 1
ATOM 705 N N . ALA A 1 89 ? 23.830 0.372 -54.956 1.00 86.06 89 ALA A N 1
ATOM 706 C CA . ALA A 1 89 ? 23.620 1.389 -55.991 1.00 86.06 89 ALA A CA 1
ATOM 707 C C . ALA A 1 89 ? 22.930 2.658 -55.469 1.00 86.06 89 ALA A C 1
ATOM 709 O O . ALA A 1 89 ? 23.096 3.722 -56.052 1.00 86.06 89 ALA A O 1
ATOM 710 N N . ASP A 1 90 ? 22.158 2.528 -54.393 1.00 86.62 90 ASP A N 1
ATOM 711 C CA . ASP A 1 90 ? 21.493 3.633 -53.701 1.00 86.62 90 ASP A CA 1
ATOM 712 C C . ASP A 1 90 ? 22.430 4.384 -52.739 1.00 86.62 90 ASP A C 1
ATOM 714 O O . ASP A 1 90 ? 21.992 5.311 -52.069 1.00 86.62 90 ASP A O 1
ATOM 718 N N . GLY A 1 91 ? 23.709 3.992 -52.667 1.00 87.06 91 GLY A N 1
ATOM 719 C CA . GLY A 1 91 ? 24.712 4.570 -51.774 1.00 87.06 91 GLY A CA 1
ATOM 720 C C . GLY A 1 91 ? 24.737 3.962 -50.370 1.00 87.06 91 GLY A C 1
ATOM 721 O O . GLY A 1 91 ? 25.595 4.341 -49.575 1.00 87.06 91 GLY A O 1
ATOM 722 N N . SER A 1 92 ? 23.838 3.027 -50.043 1.00 93.25 92 SER A N 1
ATOM 723 C CA . SER A 1 92 ? 23.846 2.360 -48.739 1.00 93.25 92 SER A CA 1
ATOM 724 C C . SER A 1 92 ? 24.996 1.355 -48.606 1.00 93.25 92 SER A C 1
ATOM 726 O O . SER A 1 92 ? 25.469 0.760 -49.583 1.00 93.25 92 SER A O 1
ATOM 728 N N . ILE A 1 93 ? 25.427 1.138 -47.365 1.00 94.25 93 ILE A N 1
ATOM 729 C CA . ILE A 1 93 ? 26.418 0.124 -46.994 1.00 94.25 93 ILE A CA 1
ATOM 730 C C . ILE A 1 93 ? 25.703 -0.955 -46.191 1.00 94.25 93 ILE A C 1
ATOM 732 O O . ILE A 1 93 ? 24.985 -0.639 -45.248 1.00 94.25 93 ILE A O 1
ATOM 736 N N . SER A 1 94 ? 25.890 -2.228 -46.535 1.00 94.69 94 SER A N 1
ATOM 737 C CA . SER A 1 94 ? 25.201 -3.328 -45.846 1.00 94.69 94 SER A CA 1
ATOM 738 C C . SER A 1 94 ? 26.051 -4.585 -45.728 1.00 94.69 94 SER A C 1
ATOM 740 O O . SER A 1 94 ? 26.953 -4.802 -46.537 1.00 94.69 94 SER A O 1
ATOM 742 N N . ALA A 1 95 ? 25.769 -5.436 -44.741 1.00 94.25 95 ALA A N 1
ATOM 743 C CA . ALA A 1 95 ? 26.368 -6.769 -44.692 1.00 94.25 95 ALA A CA 1
ATOM 744 C C . ALA A 1 95 ? 25.934 -7.620 -45.893 1.00 94.25 95 ALA A C 1
ATOM 746 O O . ALA A 1 95 ? 24.841 -7.459 -46.442 1.00 94.25 95 ALA A O 1
ATOM 747 N N . GLY A 1 96 ? 26.771 -8.585 -46.273 1.00 89.06 96 GLY A N 1
ATOM 748 C CA . GLY A 1 96 ? 26.473 -9.551 -47.328 1.00 89.06 96 GLY A CA 1
ATOM 749 C C . GLY A 1 96 ? 25.161 -10.303 -47.102 1.00 89.06 96 GLY A C 1
ATOM 750 O O . GLY A 1 96 ? 24.401 -10.511 -48.051 1.00 89.06 96 GLY A O 1
ATOM 751 N N . ASP A 1 97 ? 24.859 -10.629 -45.849 1.00 91.31 97 ASP A N 1
ATOM 752 C CA . ASP A 1 97 ? 23.633 -11.299 -45.407 1.00 91.31 97 ASP A CA 1
ATOM 753 C C . ASP A 1 97 ? 22.465 -10.340 -45.101 1.00 91.31 97 ASP A C 1
ATOM 755 O O . ASP A 1 97 ? 21.359 -10.795 -44.830 1.00 91.31 97 ASP A O 1
ATOM 759 N N . GLY A 1 98 ? 22.679 -9.022 -45.173 1.00 92.50 98 GLY A N 1
ATOM 760 C CA . GLY A 1 98 ? 21.665 -8.014 -44.851 1.00 92.50 98 GLY A CA 1
ATOM 761 C C . GLY A 1 98 ? 21.417 -7.805 -43.353 1.00 92.50 98 GLY A C 1
ATOM 762 O O . GLY A 1 98 ? 20.477 -7.094 -42.995 1.00 92.50 98 GLY A O 1
ATOM 763 N N . SER A 1 99 ? 22.254 -8.368 -42.475 1.00 94.62 99 SER A N 1
ATOM 764 C CA . SER A 1 99 ? 22.134 -8.227 -41.014 1.00 94.62 99 SER A CA 1
ATOM 765 C C . SER A 1 99 ? 22.317 -6.789 -40.508 1.00 94.62 99 SER A C 1
ATOM 767 O O . SER A 1 99 ? 21.875 -6.465 -39.402 1.00 94.62 99 SER A O 1
ATOM 769 N N . PHE A 1 100 ? 22.909 -5.903 -41.316 1.00 96.81 100 PHE A N 1
ATOM 770 C CA . PHE A 1 100 ? 22.950 -4.463 -41.066 1.00 96.81 100 PHE A CA 1
ATOM 771 C C . PHE A 1 100 ? 22.895 -3.643 -42.355 1.00 96.81 100 PHE A C 1
ATOM 773 O O . PHE A 1 100 ? 23.335 -4.112 -43.410 1.00 96.81 100 PHE A O 1
ATOM 780 N N . VAL A 1 101 ? 22.408 -2.404 -42.241 1.00 97.75 101 VAL A N 1
ATOM 781 C CA . VAL A 1 101 ? 22.389 -1.393 -43.310 1.00 97.75 101 VAL A CA 1
ATOM 782 C C . VAL A 1 101 ? 22.647 -0.005 -42.719 1.00 97.75 101 VAL A C 1
ATOM 784 O O . VAL A 1 101 ? 22.050 0.357 -41.707 1.00 97.75 101 VAL A O 1
ATOM 787 N N . ILE A 1 102 ? 23.488 0.788 -43.380 1.00 97.25 102 ILE A N 1
ATOM 788 C CA . ILE A 1 102 ? 23.657 2.228 -43.163 1.00 97.25 102 ILE A CA 1
ATOM 789 C C . ILE A 1 102 ? 23.208 2.941 -44.437 1.00 97.25 102 ILE A C 1
ATOM 791 O O . ILE A 1 102 ? 23.772 2.713 -45.510 1.00 97.25 102 ILE A O 1
ATOM 795 N N . ASN A 1 103 ? 22.197 3.797 -44.317 1.00 97.06 103 ASN A N 1
ATOM 796 C CA . ASN A 1 103 ? 21.645 4.563 -45.425 1.00 97.06 103 ASN A CA 1
ATOM 797 C C . ASN A 1 103 ? 22.353 5.924 -45.564 1.00 97.06 103 ASN A C 1
ATOM 799 O O . ASN A 1 103 ? 22.763 6.510 -44.557 1.00 97.06 103 ASN A O 1
ATOM 803 N N . PRO A 1 104 ? 22.435 6.489 -46.783 1.00 93.69 104 PRO A N 1
ATOM 804 C CA . PRO A 1 104 ? 23.035 7.810 -47.008 1.00 93.69 104 PRO A CA 1
ATOM 805 C C . PRO A 1 104 ? 22.317 8.954 -46.290 1.00 93.69 104 PRO A C 1
ATOM 807 O O . PRO A 1 104 ? 22.903 10.003 -46.041 1.00 93.69 104 PRO A O 1
ATOM 810 N N . ASP A 1 105 ? 21.039 8.770 -45.960 1.00 93.69 105 ASP A N 1
ATOM 811 C CA . ASP A 1 105 ? 20.243 9.760 -45.240 1.00 93.69 105 ASP A CA 1
ATOM 812 C C . ASP A 1 105 ? 20.537 9.797 -43.729 1.00 93.69 105 ASP A C 1
ATOM 814 O O . ASP A 1 105 ? 19.902 10.564 -43.005 1.00 93.69 105 ASP A O 1
ATOM 818 N N . GLY A 1 106 ? 21.497 8.996 -43.257 1.00 93.75 106 GLY A N 1
ATOM 819 C CA . GLY A 1 106 ? 21.907 8.916 -41.859 1.00 93.75 106 GLY A CA 1
ATOM 820 C C . GLY A 1 106 ? 21.075 7.950 -41.017 1.00 93.75 106 GLY A C 1
ATOM 821 O O . GLY A 1 106 ? 21.305 7.871 -39.814 1.00 93.75 106 GLY A O 1
ATOM 822 N N . THR A 1 107 ? 20.130 7.214 -41.609 1.00 97.69 107 THR A N 1
ATOM 823 C CA . THR A 1 107 ? 19.353 6.161 -40.930 1.00 97.69 107 THR A CA 1
ATOM 824 C C . THR A 1 107 ? 19.981 4.778 -41.119 1.00 97.69 107 THR A C 1
ATOM 826 O O . THR A 1 107 ? 20.888 4.599 -41.932 1.00 97.69 107 THR A O 1
ATOM 829 N N . GLY A 1 108 ? 19.512 3.768 -40.386 1.00 97.62 108 GLY A N 1
ATOM 830 C CA . GLY A 1 108 ? 20.012 2.408 -40.572 1.00 97.62 108 GLY A CA 1
ATOM 831 C C . GLY A 1 108 ? 19.602 1.434 -39.480 1.00 97.62 108 GLY A C 1
ATOM 832 O O . GLY A 1 108 ? 18.772 1.745 -38.621 1.00 97.62 108 GLY A O 1
ATOM 833 N N . TYR A 1 109 ? 20.167 0.230 -39.540 1.00 97.69 109 TYR A N 1
ATOM 834 C CA . TYR A 1 109 ? 19.977 -0.798 -38.525 1.00 97.69 109 TYR A CA 1
ATOM 835 C C . TYR A 1 109 ? 21.164 -1.757 -38.401 1.00 97.69 109 TYR A C 1
ATOM 837 O O . TYR A 1 109 ? 21.918 -1.957 -39.350 1.00 97.69 109 TYR A O 1
ATOM 845 N N . PHE A 1 110 ? 21.252 -2.410 -37.241 1.00 96.12 110 PHE A N 1
ATOM 846 C CA . PHE A 1 110 ? 22.075 -3.581 -36.941 1.00 96.12 110 PHE A CA 1
ATOM 847 C C . PHE A 1 110 ? 21.202 -4.743 -36.448 1.00 96.12 110 PHE A C 1
ATOM 849 O O . PHE A 1 110 ? 20.044 -4.547 -36.065 1.00 96.12 110 PHE A O 1
ATOM 856 N N . ALA A 1 111 ? 21.785 -5.946 -36.427 1.00 94.44 111 ALA A N 1
ATOM 857 C CA . ALA A 1 111 ? 21.174 -7.164 -35.892 1.00 94.44 111 ALA A CA 1
ATOM 858 C C . ALA A 1 111 ? 19.757 -7.404 -36.443 1.00 94.44 111 ALA A C 1
ATOM 860 O O . ALA A 1 111 ? 18.804 -7.571 -35.683 1.00 94.44 111 ALA A O 1
ATOM 861 N N . GLU A 1 112 ? 19.625 -7.341 -37.771 1.00 94.00 112 GLU A N 1
ATOM 862 C CA . GLU A 1 112 ? 18.365 -7.572 -38.497 1.00 94.00 112 GLU A CA 1
ATOM 863 C C . GLU A 1 112 ? 17.222 -6.623 -38.087 1.00 94.00 112 GLU A C 1
ATOM 865 O O . GLU A 1 112 ? 16.046 -6.944 -38.226 1.00 94.00 112 GLU A O 1
ATOM 870 N N . GLY A 1 113 ? 17.552 -5.429 -37.583 1.00 94.19 113 GLY A N 1
ATOM 871 C CA . GLY A 1 113 ? 16.564 -4.421 -37.194 1.00 94.19 113 GLY A CA 1
ATOM 872 C C . GLY A 1 113 ? 16.315 -4.327 -35.694 1.00 94.19 113 GLY A C 1
ATOM 873 O O . GLY A 1 113 ? 15.646 -3.386 -35.269 1.00 94.19 113 GLY A O 1
ATOM 874 N N . ARG A 1 114 ? 16.885 -5.230 -34.883 1.00 94.31 114 ARG A N 1
ATOM 875 C CA . ARG A 1 114 ? 16.762 -5.178 -33.414 1.00 94.31 114 ARG A CA 1
ATOM 876 C C . ARG A 1 114 ? 17.362 -3.919 -32.811 1.00 94.31 114 ARG A C 1
ATOM 878 O O . ARG A 1 114 ? 16.882 -3.448 -31.788 1.00 94.31 114 ARG A O 1
ATOM 885 N N . PHE A 1 115 ? 18.385 -3.371 -33.455 1.00 96.44 115 PHE A N 1
ATOM 886 C CA . PHE A 1 115 ? 18.875 -2.025 -33.204 1.00 96.44 115 PHE A CA 1
ATOM 887 C C . PHE A 1 115 ? 18.645 -1.213 -34.474 1.00 96.44 115 PHE A C 1
ATOM 889 O O . PHE A 1 115 ? 19.297 -1.459 -35.486 1.00 96.44 115 PHE A O 1
ATOM 896 N N . LYS A 1 116 ? 17.720 -0.256 -34.448 1.00 96.94 116 LYS A N 1
ATOM 897 C CA . LYS A 1 116 ? 17.396 0.587 -35.607 1.00 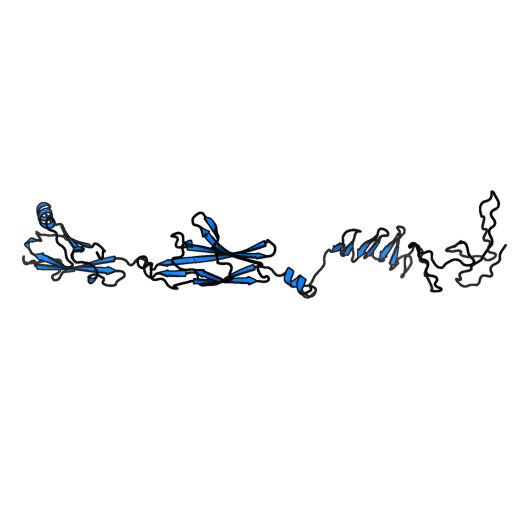96.94 116 LYS A CA 1
ATOM 898 C C . LYS A 1 116 ? 17.361 2.045 -35.195 1.00 96.94 116 LYS A C 1
ATOM 900 O O . LYS A 1 116 ? 16.908 2.362 -34.100 1.00 96.94 116 LYS A O 1
ATOM 905 N N . TRP A 1 117 ? 17.789 2.937 -36.078 1.00 98.12 117 TRP A N 1
ATOM 906 C CA . TRP A 1 117 ? 17.721 4.369 -35.823 1.00 98.12 117 TRP A CA 1
ATOM 907 C C . TRP A 1 117 ? 17.151 5.146 -37.009 1.00 98.12 117 TRP A C 1
ATOM 909 O O . TRP A 1 117 ? 17.223 4.734 -38.170 1.00 98.12 117 TRP A O 1
ATOM 919 N N . THR A 1 118 ? 16.567 6.291 -36.680 1.00 96.81 118 THR A N 1
ATOM 920 C CA . THR A 1 118 ? 16.192 7.364 -37.601 1.00 96.81 118 THR A CA 1
ATOM 921 C C . THR A 1 118 ? 17.058 8.590 -37.291 1.00 96.81 118 THR A C 1
ATOM 923 O O . THR A 1 118 ? 17.986 8.507 -36.487 1.00 96.81 118 THR A O 1
ATOM 926 N N . LYS A 1 119 ? 16.758 9.745 -37.897 1.00 94.94 119 LYS A N 1
ATOM 927 C CA . LYS A 1 119 ? 17.410 11.009 -37.521 1.00 94.94 119 LYS A CA 1
ATOM 928 C C . LYS A 1 119 ? 17.066 11.464 -36.099 1.00 94.94 119 LYS A C 1
ATOM 930 O O . LYS A 1 119 ? 17.849 12.192 -35.501 1.00 94.94 119 LYS A O 1
ATOM 935 N N . ASP A 1 120 ? 15.931 11.007 -35.570 1.00 96.50 120 ASP A N 1
ATOM 936 C CA . ASP A 1 120 ? 15.354 11.536 -34.332 1.00 96.50 120 ASP A CA 1
ATOM 937 C C . ASP A 1 120 ? 15.326 10.508 -33.194 1.00 96.50 120 ASP A C 1
ATOM 939 O O . ASP A 1 120 ? 15.292 10.876 -32.022 1.00 96.50 120 ASP A O 1
ATOM 943 N N . THR A 1 121 ? 15.309 9.208 -33.509 1.00 96.06 121 THR A N 1
ATOM 944 C CA . THR A 1 121 ? 15.030 8.159 -32.518 1.00 96.06 121 THR A CA 1
ATOM 945 C C . THR A 1 121 ? 15.863 6.905 -32.729 1.00 96.06 121 THR A C 1
ATOM 947 O O . THR A 1 121 ? 16.124 6.512 -33.866 1.00 96.06 121 THR A O 1
ATOM 950 N N . ILE A 1 122 ? 16.151 6.201 -31.634 1.00 97.19 122 ILE A N 1
ATOM 951 C CA . ILE A 1 122 ? 16.673 4.830 -31.635 1.00 97.19 122 ILE A CA 1
ATOM 952 C C . ILE A 1 122 ? 15.570 3.886 -31.142 1.00 97.19 122 ILE A C 1
ATOM 954 O O . ILE A 1 122 ? 14.849 4.193 -30.196 1.00 97.19 122 ILE A O 1
ATOM 958 N N . THR A 1 123 ? 15.433 2.732 -31.787 1.00 95.19 123 THR A N 1
ATOM 959 C CA . THR A 1 123 ? 14.519 1.651 -31.414 1.00 95.19 123 THR A CA 1
ATOM 960 C C . THR A 1 123 ? 15.318 0.391 -31.096 1.00 95.19 123 THR A C 1
ATOM 962 O O . THR A 1 123 ? 16.166 -0.026 -31.888 1.00 95.19 123 THR A O 1
ATOM 965 N N . LEU A 1 124 ? 15.013 -0.215 -29.947 1.00 94.94 124 LEU A N 1
ATOM 966 C CA . LEU A 1 124 ? 15.557 -1.494 -29.495 1.00 94.94 124 LEU A CA 1
ATOM 967 C C . LEU A 1 124 ? 14.424 -2.527 -29.412 1.00 94.94 124 LEU A C 1
ATOM 969 O O . LEU A 1 124 ? 13.414 -2.270 -28.758 1.00 94.94 124 LEU A O 1
ATOM 973 N N . GLN A 1 125 ? 14.579 -3.675 -30.072 1.00 92.25 125 GLN A N 1
ATOM 974 C CA . GLN A 1 125 ? 13.626 -4.794 -30.059 1.00 92.25 125 GLN A CA 1
ATOM 975 C C . GLN A 1 125 ? 14.333 -6.093 -29.676 1.00 92.25 125 GLN A C 1
ATOM 977 O O . GLN A 1 125 ? 15.497 -6.291 -30.021 1.00 92.25 125 GLN A O 1
ATOM 982 N N . ASP A 1 126 ? 13.624 -6.972 -28.964 1.00 89.62 126 ASP A N 1
ATOM 983 C CA . ASP A 1 126 ? 14.128 -8.279 -28.520 1.00 89.62 126 ASP A CA 1
ATOM 984 C C . ASP A 1 126 ? 15.482 -8.202 -27.791 1.00 89.62 126 ASP A C 1
ATOM 986 O O . ASP A 1 126 ? 16.381 -9.021 -28.003 1.00 89.62 126 ASP A O 1
ATOM 990 N N . VAL A 1 127 ? 15.637 -7.185 -26.937 1.00 85.31 127 VAL A N 1
ATOM 991 C CA . VAL A 1 127 ? 16.836 -6.987 -26.119 1.00 85.31 127 VAL A CA 1
ATOM 992 C C . VAL A 1 127 ? 16.665 -7.607 -24.737 1.00 85.31 127 VAL A C 1
ATOM 994 O O . VAL A 1 127 ? 15.648 -7.421 -24.070 1.00 85.31 127 VAL A O 1
ATOM 997 N N . THR A 1 128 ? 17.700 -8.306 -24.285 1.00 87.12 128 THR A N 1
ATOM 998 C CA . THR A 1 128 ? 17.825 -8.747 -22.896 1.00 87.12 128 THR A CA 1
ATOM 999 C C . THR A 1 128 ? 18.695 -7.740 -22.161 1.00 87.12 128 THR A C 1
ATOM 1001 O O . THR A 1 128 ? 19.878 -7.618 -22.471 1.00 87.12 128 THR A O 1
ATOM 1004 N N . ILE A 1 129 ? 18.123 -7.038 -21.183 1.00 84.88 129 ILE A N 1
ATOM 1005 C CA . ILE A 1 129 ? 18.877 -6.192 -20.253 1.00 84.88 129 ILE A CA 1
ATOM 1006 C C . ILE A 1 129 ? 18.942 -6.938 -18.927 1.00 84.88 129 ILE A C 1
ATOM 1008 O O . ILE A 1 129 ? 17.902 -7.281 -18.361 1.00 84.88 129 ILE A O 1
ATOM 1012 N N . AR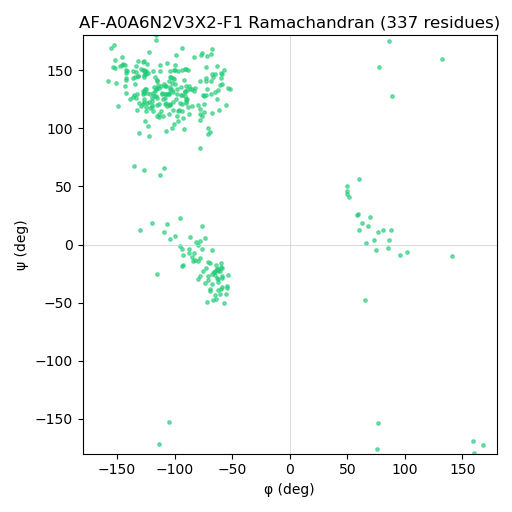G A 1 130 ? 20.149 -7.238 -18.448 1.00 88.19 130 ARG A N 1
ATOM 1013 C CA . ARG A 1 130 ? 20.319 -7.952 -17.181 1.00 88.19 130 ARG A CA 1
ATOM 1014 C C . ARG A 1 130 ? 20.417 -6.948 -16.045 1.00 88.19 130 ARG A C 1
ATOM 1016 O O . ARG A 1 130 ? 20.886 -5.829 -16.234 1.00 88.19 130 ARG A O 1
ATOM 1023 N N . TRP A 1 131 ? 19.987 -7.350 -14.853 1.00 87.06 131 TRP A N 1
ATOM 1024 C CA . TRP A 1 131 ? 19.987 -6.453 -13.700 1.00 87.06 131 TRP A CA 1
ATOM 1025 C C . TRP A 1 131 ? 21.391 -5.926 -13.382 1.00 87.06 131 TRP A C 1
ATOM 1027 O O . TRP A 1 131 ? 21.548 -4.763 -13.026 1.00 87.06 131 TRP A O 1
ATOM 1037 N N . GLU A 1 132 ? 22.423 -6.756 -13.549 1.00 90.81 132 GLU A N 1
ATOM 1038 C CA . GLU A 1 132 ? 23.820 -6.376 -13.341 1.00 90.81 132 GLU A CA 1
ATOM 1039 C C . GLU A 1 132 ? 24.332 -5.297 -14.305 1.00 90.81 132 GLU A C 1
ATOM 1041 O O . GLU A 1 132 ? 25.282 -4.606 -13.943 1.00 90.81 132 GLU A O 1
ATOM 1046 N N . ASP A 1 133 ? 23.696 -5.127 -15.471 1.00 91.00 133 ASP A N 1
ATOM 1047 C CA . ASP A 1 133 ? 24.105 -4.160 -16.496 1.00 91.00 133 ASP A CA 1
ATOM 1048 C C . ASP A 1 133 ? 23.636 -2.726 -16.170 1.00 91.00 133 ASP A C 1
ATOM 1050 O O . ASP A 1 133 ? 24.133 -1.767 -16.758 1.00 91.00 133 ASP A O 1
ATOM 1054 N N . PHE A 1 134 ? 22.704 -2.555 -15.223 1.00 89.88 134 PHE A N 1
ATOM 1055 C CA . PHE A 1 134 ? 22.298 -1.238 -14.730 1.00 89.88 134 PHE A CA 1
ATOM 1056 C C . PHE A 1 134 ? 23.322 -0.674 -13.736 1.00 89.88 134 PHE A C 1
ATOM 1058 O O . PHE A 1 134 ? 23.828 -1.394 -12.866 1.00 89.88 134 PHE A O 1
ATOM 1065 N N . ASP A 1 135 ? 23.582 0.631 -13.810 1.00 92.12 135 ASP A N 1
ATOM 1066 C CA . ASP A 1 135 ? 24.290 1.340 -12.744 1.00 92.12 135 ASP A CA 1
ATOM 1067 C C . ASP A 1 135 ? 23.441 1.413 -11.459 1.00 92.12 135 ASP A C 1
ATOM 1069 O O . ASP A 1 135 ? 22.255 1.063 -11.432 1.00 92.12 135 ASP A O 1
ATOM 1073 N N . ASP A 1 136 ? 24.062 1.821 -10.354 1.00 89.38 136 ASP A N 1
ATOM 1074 C CA . ASP A 1 136 ? 23.392 1.855 -9.050 1.00 89.38 136 ASP A CA 1
ATOM 1075 C C . ASP A 1 136 ? 22.211 2.841 -9.019 1.00 89.38 136 ASP A C 1
ATOM 1077 O O . ASP A 1 136 ? 21.235 2.618 -8.297 1.00 89.38 136 ASP A O 1
ATOM 1081 N N . GLU A 1 137 ? 22.260 3.905 -9.823 1.00 88.62 137 GLU A N 1
ATOM 1082 C CA . GLU A 1 137 ? 21.195 4.902 -9.922 1.00 88.62 137 GLU A CA 1
ATOM 1083 C C . GLU A 1 137 ? 19.965 4.336 -10.643 1.00 88.62 137 GLU A C 1
ATOM 1085 O O . GLU A 1 137 ? 18.851 4.392 -10.117 1.00 88.62 137 GLU A O 1
ATOM 1090 N N . ALA A 1 138 ? 20.159 3.708 -11.802 1.00 88.00 138 ALA A N 1
ATOM 1091 C CA . ALA A 1 138 ? 19.118 3.025 -12.555 1.00 88.00 138 ALA A CA 1
ATOM 1092 C C . ALA A 1 138 ? 18.507 1.883 -11.738 1.00 88.00 138 ALA A C 1
ATOM 1094 O O . ALA A 1 138 ? 17.282 1.765 -11.673 1.00 88.00 138 ALA A O 1
ATOM 1095 N N . LYS A 1 139 ? 19.333 1.096 -11.034 1.00 86.88 139 LYS A N 1
ATOM 1096 C CA . LYS A 1 139 ? 18.844 0.069 -10.103 1.00 86.88 139 LYS A CA 1
ATOM 1097 C C . LYS A 1 139 ? 17.941 0.680 -9.042 1.00 86.88 139 LYS A C 1
ATOM 1099 O O . LYS A 1 139 ? 16.819 0.215 -8.864 1.00 86.88 139 LYS A O 1
ATOM 1104 N N . LYS A 1 140 ? 18.385 1.747 -8.373 1.00 84.25 140 LYS A N 1
ATOM 1105 C CA . LYS A 1 140 ? 17.594 2.439 -7.346 1.00 84.25 140 LYS A CA 1
ATOM 1106 C C . LYS A 1 140 ? 16.271 2.978 -7.895 1.00 84.25 140 LYS A C 1
ATOM 1108 O O . LYS A 1 140 ? 15.254 2.882 -7.215 1.00 84.25 140 LYS A O 1
ATOM 1113 N N . ASN A 1 141 ? 16.268 3.495 -9.121 1.00 85.19 141 ASN A N 1
ATOM 1114 C CA . ASN A 1 141 ? 15.068 4.020 -9.775 1.00 85.19 141 ASN A CA 1
ATOM 1115 C C . ASN A 1 141 ? 14.067 2.926 -10.176 1.00 85.19 141 ASN A C 1
ATOM 1117 O O . ASN A 1 141 ? 12.867 3.190 -10.221 1.00 85.19 141 ASN A O 1
ATOM 1121 N N . LEU A 1 142 ? 14.547 1.707 -10.432 1.00 87.56 142 LEU A N 1
ATOM 1122 C CA . LEU A 1 142 ? 13.718 0.541 -10.745 1.00 87.56 142 LEU A CA 1
ATOM 1123 C C . LEU A 1 142 ? 13.188 -0.184 -9.498 1.00 87.56 142 LEU A C 1
ATOM 1125 O O . LEU A 1 142 ? 12.279 -1.008 -9.617 1.00 87.56 142 LEU A O 1
ATOM 1129 N N . LEU A 1 143 ? 13.726 0.097 -8.304 1.00 88.44 143 LEU A N 1
ATOM 1130 C CA . LEU A 1 143 ? 13.216 -0.491 -7.068 1.00 88.44 143 LEU A CA 1
ATOM 1131 C C . LEU A 1 143 ? 11.786 -0.016 -6.794 1.00 88.44 143 LEU A C 1
ATOM 1133 O O . LEU A 1 143 ? 11.485 1.179 -6.797 1.00 88.44 143 LEU A O 1
ATOM 1137 N N . THR A 1 144 ? 10.900 -0.965 -6.492 1.00 89.56 144 THR A N 1
ATOM 1138 C CA . THR A 1 144 ? 9.526 -0.661 -6.090 1.00 89.56 144 THR A CA 1
ATOM 1139 C C . THR A 1 144 ? 9.526 0.132 -4.790 1.00 89.56 144 THR A C 1
ATOM 1141 O O . THR A 1 144 ? 10.077 -0.314 -3.784 1.00 89.56 144 THR A O 1
ATOM 1144 N N . LYS A 1 145 ? 8.876 1.291 -4.804 1.00 94.00 145 LYS A N 1
ATOM 1145 C CA . LYS A 1 145 ? 8.682 2.143 -3.631 1.00 94.00 145 LYS A CA 1
ATOM 1146 C C . LYS A 1 145 ? 7.382 1.749 -2.943 1.00 94.00 145 LYS A C 1
ATOM 1148 O O . LYS A 1 145 ? 6.339 1.702 -3.592 1.00 94.00 145 LYS A O 1
ATOM 1153 N N . TYR A 1 146 ? 7.445 1.430 -1.656 1.00 93.12 146 TYR A N 1
ATOM 1154 C CA . TYR A 1 146 ? 6.275 1.020 -0.877 1.00 93.12 146 TYR A CA 1
ATOM 1155 C C . TYR A 1 146 ? 6.471 1.302 0.612 1.00 93.12 146 TYR A C 1
ATOM 1157 O O . TYR A 1 146 ? 7.566 1.643 1.061 1.00 93.12 146 TYR A O 1
ATOM 1165 N N . ILE A 1 147 ? 5.388 1.177 1.370 1.00 96.75 147 ILE A N 1
ATOM 1166 C CA . ILE A 1 147 ? 5.333 1.467 2.799 1.00 96.75 147 ILE A CA 1
ATOM 1167 C C . ILE A 1 147 ? 4.801 0.233 3.517 1.00 96.75 147 ILE A C 1
ATOM 1169 O O . ILE A 1 147 ? 3.971 -0.480 2.967 1.00 96.75 147 ILE A O 1
ATOM 1173 N N . THR A 1 148 ? 5.238 0.005 4.752 1.00 93.62 148 THR A N 1
ATOM 1174 C CA . THR A 1 148 ? 4.550 -0.897 5.686 1.00 93.62 148 THR A CA 1
ATOM 1175 C C . THR A 1 148 ? 4.273 -0.184 6.999 1.00 93.62 148 THR A C 1
ATOM 1177 O O . THR A 1 148 ? 5.078 0.650 7.407 1.00 93.62 148 THR A O 1
ATOM 1180 N N . ILE A 1 149 ? 3.201 -0.552 7.703 1.00 93.06 149 ILE A N 1
ATOM 1181 C CA . ILE A 1 149 ? 2.939 -0.099 9.076 1.00 93.06 149 ILE A CA 1
ATOM 1182 C C . ILE A 1 149 ? 2.990 -1.303 10.019 1.00 93.06 149 ILE A C 1
ATOM 1184 O O . ILE A 1 149 ? 2.414 -2.350 9.732 1.00 93.06 149 ILE A O 1
ATOM 1188 N N . THR A 1 150 ? 3.673 -1.150 11.151 1.00 87.69 150 THR A N 1
ATOM 1189 C CA . THR A 1 150 ? 3.805 -2.176 12.194 1.00 87.69 150 THR A CA 1
ATOM 1190 C C . THR A 1 150 ? 3.412 -1.622 13.559 1.00 87.69 150 THR A C 1
ATOM 1192 O O . THR A 1 150 ? 3.571 -0.434 13.819 1.00 87.69 150 THR A O 1
ATOM 1195 N N . GLY A 1 151 ? 2.893 -2.476 14.435 1.00 85.75 151 GLY A N 1
ATOM 1196 C CA . GLY A 1 151 ? 2.482 -2.129 15.795 1.00 85.75 151 GLY A CA 1
ATOM 1197 C C . GLY A 1 151 ? 1.506 -3.168 16.335 1.00 85.75 151 GLY A C 1
ATOM 1198 O O . GLY A 1 151 ? 1.179 -4.134 15.649 1.00 85.75 151 GLY A O 1
ATOM 1199 N N . THR A 1 152 ? 1.016 -2.998 17.557 1.00 88.31 152 THR A N 1
ATOM 1200 C CA . THR A 1 152 ? -0.181 -3.732 17.998 1.00 88.31 152 THR A CA 1
ATOM 1201 C C . THR A 1 152 ? -1.428 -3.089 17.388 1.00 88.31 152 THR A C 1
ATOM 1203 O O . THR A 1 152 ? -1.374 -1.984 16.853 1.00 88.31 152 THR A O 1
ATOM 1206 N N . ASN A 1 153 ? -2.557 -3.792 17.390 1.00 88.25 153 ASN A N 1
ATOM 1207 C CA . ASN A 1 153 ? -3.793 -3.339 16.739 1.00 88.25 153 ASN A CA 1
ATOM 1208 C C . ASN A 1 153 ? -5.026 -3.423 17.646 1.00 88.25 153 ASN A C 1
ATOM 1210 O O . ASN A 1 153 ? -6.156 -3.318 17.164 1.00 88.25 153 ASN A O 1
ATOM 1214 N N . LEU A 1 154 ? -4.820 -3.629 18.943 1.00 91.56 154 LEU A N 1
ATOM 1215 C CA . LEU A 1 154 ? -5.896 -3.917 19.870 1.00 91.56 154 LEU A CA 1
ATOM 1216 C C . LEU A 1 154 ? -5.696 -3.176 21.185 1.00 91.56 154 LEU A C 1
ATOM 1218 O O . LEU A 1 154 ? -4.663 -3.344 21.828 1.00 91.56 154 LEU A O 1
ATOM 1222 N N . PHE A 1 155 ? -6.710 -2.408 21.570 1.00 93.88 155 PHE A N 1
ATOM 1223 C CA . PHE A 1 155 ? -6.965 -2.034 22.954 1.00 93.88 155 PHE A CA 1
ATOM 1224 C C . PHE A 1 155 ? -7.946 -3.045 23.541 1.00 93.88 155 PHE A C 1
ATOM 1226 O O . PHE A 1 155 ? -9.049 -3.218 23.022 1.00 93.88 155 PHE A O 1
ATOM 1233 N N . HIS A 1 156 ? -7.535 -3.729 24.595 1.00 90.69 156 HIS A N 1
ATOM 1234 C CA . HIS A 1 156 ? -8.349 -4.705 25.297 1.00 90.69 156 HIS A CA 1
ATOM 1235 C C . HIS A 1 156 ? -8.908 -4.101 26.587 1.00 90.69 156 HIS A C 1
ATOM 1237 O O . HIS A 1 156 ? -8.164 -3.489 27.352 1.00 90.69 156 HIS A O 1
ATOM 1243 N N . TYR A 1 157 ? -10.204 -4.284 26.816 1.00 88.69 157 TYR A N 1
ATOM 1244 C CA . TYR A 1 157 ? -10.953 -3.813 27.975 1.00 88.69 157 TYR A CA 1
ATOM 1245 C C . TYR A 1 157 ? -11.578 -5.017 28.687 1.00 88.69 157 TYR A C 1
ATOM 1247 O O . TYR A 1 157 ? -12.262 -5.821 28.055 1.00 88.69 157 TYR A O 1
ATOM 1255 N N . ALA A 1 158 ? -11.377 -5.120 30.000 1.00 81.25 158 ALA A N 1
ATOM 1256 C CA . ALA A 1 158 ? -11.897 -6.235 30.798 1.00 81.25 158 ALA A CA 1
ATOM 1257 C C . ALA A 1 158 ? -13.412 -6.143 31.069 1.00 81.25 158 ALA A C 1
ATOM 1259 O O . ALA A 1 158 ? -14.061 -7.137 31.366 1.00 81.25 158 ALA A O 1
ATOM 1260 N N . ASP A 1 159 ? -13.997 -4.946 31.004 1.00 70.31 159 ASP A N 1
ATOM 1261 C CA . ASP A 1 159 ? -15.437 -4.739 31.165 1.00 70.31 159 ASP A CA 1
ATOM 1262 C C . ASP A 1 159 ? -15.843 -3.495 30.362 1.00 70.31 159 ASP A C 1
ATOM 1264 O O . ASP A 1 159 ? -15.144 -2.479 30.383 1.00 70.31 159 ASP A O 1
ATOM 1268 N N . ALA A 1 160 ? -16.986 -3.555 29.679 1.00 64.00 160 ALA A N 1
ATOM 1269 C CA . ALA A 1 160 ? -17.583 -2.409 28.994 1.00 64.00 160 ALA A CA 1
ATOM 1270 C C . ALA A 1 160 ? -17.919 -1.251 29.951 1.00 64.00 160 ALA A C 1
ATOM 1272 O O . ALA A 1 160 ? -18.005 -0.107 29.520 1.00 64.00 160 ALA A O 1
ATOM 1273 N N . LEU A 1 161 ? -18.085 -1.531 31.247 1.00 58.00 161 LEU A N 1
ATOM 1274 C CA . LEU A 1 161 ? -18.332 -0.526 32.284 1.00 58.00 161 LEU A CA 1
ATOM 1275 C C . LEU A 1 161 ? -17.047 0.077 32.877 1.00 58.00 161 LEU A C 1
ATOM 1277 O O . LEU A 1 161 ? -17.131 1.019 33.664 1.00 58.00 161 LEU A O 1
ATOM 1281 N N . GLN A 1 162 ? -15.869 -0.451 32.528 1.00 65.00 162 GLN A N 1
ATOM 1282 C CA . GLN A 1 162 ? -14.567 0.046 32.983 1.00 65.00 162 GLN A CA 1
ATOM 1283 C C . GLN A 1 162 ? -13.774 0.649 31.812 1.00 65.00 162 GLN A C 1
ATOM 1285 O O . GLN A 1 162 ? -12.666 0.216 31.489 1.00 65.00 162 GLN A O 1
ATOM 1290 N N . GLU A 1 163 ? -14.348 1.678 31.178 1.00 64.38 163 GLU A N 1
ATOM 1291 C CA . GLU A 1 163 ? -13.768 2.374 30.014 1.00 64.38 163 GLU A CA 1
ATOM 1292 C C . GLU A 1 163 ? -12.387 3.008 30.292 1.00 64.38 163 GLU A C 1
ATOM 1294 O O . GLU A 1 163 ? -11.614 3.245 29.363 1.00 64.38 163 GLU A O 1
ATOM 1299 N N . ASP A 1 164 ? -12.037 3.231 31.561 1.00 68.19 164 ASP A N 1
ATOM 1300 C CA . ASP A 1 164 ? -10.776 3.866 31.966 1.00 68.19 164 ASP A CA 1
ATOM 1301 C C . ASP A 1 164 ? -9.588 2.888 32.065 1.00 68.19 164 ASP A C 1
ATOM 1303 O O . ASP A 1 164 ? -8.433 3.305 32.210 1.00 68.19 164 ASP A O 1
ATOM 1307 N N . THR A 1 165 ? -9.838 1.578 31.998 1.00 80.44 165 THR A N 1
ATOM 1308 C CA . THR A 1 165 ? -8.814 0.540 32.179 1.00 80.44 165 THR A CA 1
ATOM 1309 C C . THR A 1 165 ? -8.734 -0.359 30.955 1.00 80.44 165 THR A C 1
ATOM 1311 O O . THR A 1 165 ? -9.442 -1.358 30.851 1.00 80.44 165 THR A O 1
ATOM 1314 N N . CYS A 1 166 ? -7.831 -0.005 30.039 1.00 89.50 166 CYS A N 1
ATOM 1315 C CA . CYS A 1 166 ? -7.497 -0.817 28.873 1.00 89.50 166 CYS A CA 1
ATOM 1316 C C . CYS A 1 166 ? -6.004 -1.137 28.797 1.00 89.50 166 CYS A C 1
ATOM 1318 O O . CYS A 1 166 ? -5.159 -0.390 29.308 1.00 89.50 166 CYS A O 1
ATOM 1320 N N . GLU A 1 167 ? -5.685 -2.238 28.120 1.00 89.69 167 GLU A N 1
ATOM 1321 C CA . GLU A 1 167 ? -4.318 -2.647 27.822 1.00 89.69 167 GLU A CA 1
ATOM 1322 C C . GLU A 1 167 ? -4.115 -2.874 26.313 1.00 89.69 167 GLU A C 1
ATOM 1324 O O . GLU A 1 167 ? -4.932 -3.539 25.674 1.00 89.69 167 GLU A O 1
ATOM 1329 N N . PRO A 1 168 ? -3.026 -2.351 25.720 1.00 93.69 168 PRO A N 1
ATOM 1330 C CA . PRO A 1 168 ? -2.054 -1.435 26.324 1.00 93.69 168 PRO A CA 1
ATOM 1331 C C . PRO A 1 168 ? -2.647 -0.026 26.521 1.00 93.69 168 PRO A C 1
ATOM 1333 O O . PRO A 1 168 ? -3.620 0.333 25.878 1.00 93.69 168 PRO A O 1
ATOM 1336 N N . LYS A 1 169 ? -2.040 0.823 27.363 1.00 94.25 169 LYS A N 1
ATOM 1337 C CA . LYS A 1 169 ? -2.504 2.221 27.554 1.00 94.25 169 LYS A CA 1
ATOM 1338 C C . LYS A 1 169 ? -2.266 3.125 26.340 1.00 94.25 169 LYS A C 1
ATOM 1340 O O . LYS A 1 169 ? -2.820 4.216 26.250 1.00 94.25 169 LYS A O 1
ATOM 1345 N N . GLU A 1 170 ? -1.410 2.685 25.429 1.00 95.38 170 GLU A N 1
ATOM 1346 C CA . GLU A 1 170 ? -1.106 3.348 24.170 1.00 95.38 170 GLU A CA 1
ATOM 1347 C C . GLU A 1 170 ? -0.640 2.316 23.146 1.00 95.38 170 GLU A C 1
ATOM 1349 O O . GLU A 1 170 ? -0.060 1.287 23.498 1.00 95.38 170 GLU A O 1
ATOM 1354 N N . ILE A 1 171 ? -0.865 2.617 21.873 1.00 94.12 171 ILE A N 1
ATOM 1355 C CA . ILE A 1 171 ? -0.341 1.844 20.751 1.00 94.12 171 ILE A CA 1
ATOM 1356 C C . ILE A 1 171 ? 0.613 2.743 19.978 1.00 94.12 171 ILE A C 1
ATOM 1358 O O . ILE A 1 171 ? 0.254 3.856 19.592 1.00 94.12 171 ILE A O 1
ATOM 1362 N N . ILE A 1 172 ? 1.829 2.255 19.745 1.00 95.00 172 ILE A N 1
ATOM 1363 C CA . ILE A 1 172 ? 2.809 2.928 18.896 1.00 95.00 172 ILE A CA 1
ATOM 1364 C C . ILE A 1 172 ? 2.858 2.190 17.565 1.00 95.00 172 ILE A C 1
ATOM 1366 O O . ILE A 1 172 ? 3.136 0.991 17.519 1.00 95.00 172 ILE A O 1
ATOM 1370 N N . LEU A 1 173 ? 2.570 2.919 16.493 1.00 93.44 173 LEU A N 1
ATOM 1371 C CA . LEU A 1 173 ? 2.672 2.440 15.123 1.00 93.44 173 LEU A CA 1
ATOM 1372 C C . LEU A 1 173 ? 3.945 2.985 14.485 1.00 93.44 173 LEU A C 1
ATOM 1374 O O . LEU A 1 173 ? 4.244 4.164 14.650 1.00 93.44 173 LEU A O 1
ATOM 1378 N N . PHE A 1 174 ? 4.645 2.156 13.719 1.00 95.50 174 PHE A N 1
ATOM 1379 C CA . PHE A 1 174 ? 5.835 2.524 12.956 1.00 95.50 174 PHE A CA 1
ATOM 1380 C C . PHE A 1 174 ? 5.587 2.285 11.470 1.00 95.50 174 PHE A C 1
ATOM 1382 O O . PHE A 1 174 ? 5.352 1.151 11.049 1.00 95.50 174 PHE A O 1
ATOM 1389 N N . ALA A 1 175 ? 5.650 3.353 10.685 1.00 96.25 175 ALA A N 1
ATOM 1390 C CA . ALA A 1 175 ? 5.687 3.316 9.237 1.00 96.25 175 ALA A CA 1
ATOM 1391 C C . ALA A 1 175 ? 7.139 3.158 8.760 1.00 96.25 175 ALA A C 1
ATOM 1393 O O . ALA A 1 175 ? 8.042 3.840 9.233 1.00 96.25 175 ALA A O 1
ATOM 1394 N N . THR A 1 176 ? 7.377 2.254 7.815 1.00 94.69 176 THR A N 1
ATOM 1395 C CA . THR A 1 176 ? 8.692 2.044 7.196 1.00 94.69 176 THR A CA 1
ATOM 1396 C C . THR A 1 176 ? 8.590 2.294 5.700 1.00 94.69 176 THR A C 1
ATOM 1398 O O . THR A 1 176 ? 7.770 1.680 5.021 1.00 94.69 176 THR A O 1
ATOM 1401 N N . GLU A 1 177 ? 9.419 3.209 5.200 1.00 96.75 177 GLU A N 1
ATOM 1402 C CA . GLU A 1 177 ? 9.538 3.561 3.783 1.00 96.75 177 GLU A CA 1
ATOM 1403 C C . GLU A 1 177 ? 10.606 2.673 3.127 1.00 96.75 177 GLU A C 1
ATOM 1405 O O . GLU A 1 177 ? 11.760 2.654 3.560 1.00 96.75 177 GLU A O 1
ATOM 1410 N N . TYR A 1 178 ? 10.246 1.945 2.069 1.00 94.69 178 TYR A N 1
ATOM 1411 C CA . TYR A 1 178 ? 11.170 1.072 1.346 1.00 94.69 178 TYR A CA 1
ATOM 1412 C C . TYR A 1 178 ? 11.520 1.654 -0.015 1.00 94.69 178 TYR A C 1
ATOM 1414 O O . TYR A 1 178 ? 10.640 1.902 -0.836 1.00 94.69 178 TYR A O 1
ATOM 1422 N N . ASN A 1 179 ? 12.823 1.793 -0.278 1.00 94.00 179 ASN A N 1
ATOM 1423 C CA . ASN A 1 179 ? 13.399 2.256 -1.549 1.00 94.00 179 ASN A CA 1
ATOM 1424 C C . ASN A 1 179 ? 13.128 3.731 -1.896 1.00 94.00 179 ASN A C 1
ATOM 1426 O O . ASN A 1 179 ? 13.356 4.160 -3.028 1.00 94.00 179 ASN A O 1
ATOM 1430 N N . PHE A 1 180 ? 12.704 4.534 -0.921 1.00 93.62 180 PHE A N 1
ATOM 1431 C CA . PHE A 1 180 ? 12.647 5.987 -1.038 1.00 93.62 180 PHE A CA 1
ATOM 1432 C C . PHE A 1 180 ? 12.777 6.678 0.321 1.00 93.62 180 PHE A C 1
ATOM 1434 O O . PHE A 1 180 ? 12.789 6.032 1.364 1.00 93.62 180 PHE A O 1
ATOM 1441 N N . THR A 1 181 ? 12.899 8.003 0.288 1.00 92.81 181 THR A N 1
ATOM 1442 C CA . THR A 1 181 ? 12.823 8.865 1.467 1.00 92.81 181 THR A CA 1
ATOM 1443 C C . THR A 1 181 ? 11.827 9.968 1.167 1.00 92.81 181 THR A C 1
ATOM 1445 O O . THR A 1 181 ? 12.016 10.723 0.215 1.00 92.81 181 THR A O 1
ATOM 1448 N N . ALA A 1 182 ? 10.758 10.046 1.950 1.00 95.06 182 ALA A N 1
ATOM 1449 C CA . ALA A 1 182 ? 9.694 11.011 1.725 1.00 95.06 182 ALA A CA 1
ATOM 1450 C C . ALA A 1 182 ? 10.149 12.456 1.984 1.00 95.06 182 ALA A C 1
ATOM 1452 O O . ALA A 1 182 ? 10.844 12.737 2.965 1.00 95.06 182 ALA A O 1
ATOM 1453 N N . ALA A 1 183 ? 9.691 13.375 1.133 1.00 95.69 183 ALA A N 1
ATOM 1454 C CA . ALA A 1 183 ? 9.838 14.817 1.318 1.00 95.69 183 ALA A CA 1
ATOM 1455 C C . ALA A 1 183 ? 8.803 15.374 2.312 1.00 95.69 183 ALA A C 1
ATOM 1457 O O . ALA A 1 183 ? 9.077 16.342 3.019 1.00 95.69 183 ALA A O 1
ATOM 1458 N N . ALA A 1 184 ? 7.626 14.747 2.389 1.00 95.44 184 ALA A N 1
ATOM 1459 C CA . ALA A 1 184 ? 6.579 15.082 3.346 1.00 95.44 184 ALA A CA 1
ATOM 1460 C C . ALA A 1 184 ? 5.889 13.818 3.866 1.00 95.44 184 ALA A C 1
ATOM 1462 O O . ALA A 1 184 ? 5.791 12.813 3.162 1.00 95.44 184 ALA A O 1
ATOM 1463 N N . ARG A 1 185 ? 5.411 13.888 5.110 1.00 96.81 185 ARG A N 1
ATOM 1464 C CA . ARG A 1 185 ? 4.749 12.792 5.822 1.00 96.81 185 ARG A CA 1
ATOM 1465 C C . ARG A 1 185 ? 3.519 13.320 6.536 1.00 96.81 185 ARG A C 1
ATOM 1467 O O . ARG A 1 185 ? 3.556 14.424 7.082 1.00 96.81 185 ARG A O 1
ATOM 1474 N N . LYS A 1 186 ? 2.458 12.523 6.578 1.00 96.94 186 LYS A N 1
ATOM 1475 C CA . LYS A 1 186 ? 1.292 12.785 7.426 1.00 96.94 186 LYS A CA 1
ATOM 1476 C C . LYS A 1 186 ? 0.605 11.485 7.815 1.00 96.94 186 LYS A C 1
ATOM 1478 O O . LYS A 1 186 ? 0.604 10.513 7.059 1.00 96.94 186 LYS A O 1
ATOM 1483 N N . TRP A 1 187 ? -0.036 11.517 8.972 1.00 98.12 187 TRP A N 1
ATOM 1484 C CA . TRP A 1 187 ? -1.008 10.515 9.381 1.00 98.12 187 TRP A CA 1
ATOM 1485 C C . TRP A 1 187 ? -2.424 11.045 9.186 1.00 98.12 187 TRP A C 1
ATOM 1487 O O . TRP A 1 187 ? -2.706 12.227 9.393 1.00 98.12 187 TRP A O 1
ATOM 1497 N N . GLN A 1 188 ? -3.315 10.153 8.782 1.00 98.19 188 GLN A N 1
ATOM 1498 C CA . GLN A 1 188 ? -4.732 10.407 8.583 1.00 98.19 188 GLN A CA 1
ATOM 1499 C C . GLN A 1 188 ? -5.552 9.315 9.262 1.00 98.19 188 GLN A C 1
ATOM 1501 O O . GLN A 1 188 ? -5.072 8.199 9.463 1.00 98.19 188 GLN A O 1
ATOM 1506 N N . TYR A 1 189 ? -6.808 9.615 9.564 1.00 97.94 189 TYR A N 1
ATOM 1507 C CA . TYR A 1 189 ? -7.786 8.632 10.018 1.00 97.94 189 TYR A CA 1
ATOM 1508 C C . TYR A 1 189 ? -9.028 8.655 9.133 1.00 97.94 189 TYR A C 1
ATOM 1510 O O . TYR A 1 189 ? -9.396 9.692 8.575 1.00 97.94 189 TYR A O 1
ATOM 1518 N N . MET A 1 190 ? -9.670 7.499 8.995 1.00 97.88 190 MET A N 1
ATOM 1519 C CA . MET A 1 190 ? -10.962 7.381 8.334 1.00 97.88 190 MET A CA 1
ATOM 1520 C C . MET A 1 190 ? -12.042 7.898 9.286 1.00 97.88 190 MET A C 1
ATOM 1522 O O . MET A 1 190 ? -12.312 7.259 10.305 1.00 97.88 190 MET A O 1
ATOM 1526 N N . GLY A 1 191 ? -12.655 9.041 8.981 1.00 95.56 191 GLY A N 1
ATOM 1527 C CA . GLY A 1 191 ? -13.761 9.601 9.761 1.00 95.56 191 GLY A CA 1
ATOM 1528 C C . GLY A 1 191 ? -15.045 8.770 9.655 1.00 95.56 191 GLY A C 1
ATOM 1529 O O . GLY A 1 191 ? -15.199 7.949 8.752 1.00 95.56 191 GLY A O 1
ATOM 1530 N N . SER A 1 192 ? -15.987 9.004 10.565 1.00 93.38 192 SER A N 1
ATOM 1531 C CA . SER A 1 192 ? -17.320 8.373 10.598 1.00 93.38 192 SER A CA 1
ATOM 1532 C C . SER A 1 192 ? -18.143 8.614 9.327 1.00 93.38 192 SER A C 1
ATOM 1534 O O . SER A 1 192 ? -18.940 7.768 8.938 1.00 93.38 192 SER A O 1
ATOM 1536 N N . GLU A 1 193 ? -17.894 9.724 8.633 1.00 94.00 193 GLU A N 1
ATOM 1537 C CA . GLU A 1 193 ? -18.508 10.068 7.344 1.00 94.00 193 GLU A CA 1
ATOM 1538 C C . GLU A 1 193 ? -17.870 9.342 6.140 1.00 94.00 193 GLU A C 1
ATOM 1540 O O . GLU A 1 193 ? -18.278 9.565 5.003 1.00 94.00 193 GLU A O 1
ATOM 1545 N N . GLY A 1 194 ? -16.847 8.505 6.358 1.00 92.25 194 GLY A N 1
ATOM 1546 C CA . GLY A 1 194 ? -16.138 7.786 5.291 1.00 92.25 194 GLY A CA 1
ATOM 1547 C C . GLY A 1 194 ? -15.075 8.611 4.553 1.00 92.25 194 GLY A C 1
ATOM 1548 O O . GLY A 1 194 ? -14.577 8.181 3.514 1.00 92.25 194 GLY A O 1
ATOM 1549 N N . ASN A 1 195 ? -14.713 9.783 5.082 1.00 96.62 195 ASN A N 1
ATOM 1550 C CA . ASN A 1 195 ? -13.682 10.659 4.524 1.00 96.62 195 ASN A CA 1
ATOM 1551 C C . ASN A 1 195 ? -12.377 10.571 5.325 1.00 96.62 195 ASN A C 1
ATOM 1553 O O . ASN A 1 195 ? -12.397 10.493 6.554 1.00 96.62 195 ASN A O 1
ATOM 1557 N N . TRP A 1 196 ? -11.237 10.661 4.639 1.00 97.94 196 TRP A N 1
ATOM 1558 C CA . TRP A 1 196 ? -9.928 10.763 5.287 1.00 97.94 196 TRP A CA 1
ATOM 1559 C C . TRP A 1 196 ? -9.710 12.158 5.873 1.00 97.94 196 TRP A C 1
ATOM 1561 O O . TRP A 1 196 ? -9.840 13.156 5.165 1.00 97.94 196 TRP A O 1
ATOM 1571 N N . LYS A 1 197 ? -9.344 12.220 7.155 1.00 97.50 197 LYS A N 1
ATOM 1572 C CA . LYS A 1 197 ? -9.052 13.457 7.888 1.00 97.50 197 LYS A CA 1
ATOM 1573 C C . LYS A 1 197 ? -7.596 13.461 8.351 1.00 97.50 197 LYS A C 1
ATOM 1575 O O . LYS A 1 197 ? -7.109 12.450 8.857 1.00 97.50 197 LYS A O 1
ATOM 1580 N N . ASP A 1 198 ? -6.914 14.591 8.180 1.00 96.62 198 ASP A N 1
ATOM 1581 C CA . ASP A 1 198 ? -5.535 14.779 8.644 1.00 96.62 198 ASP A CA 1
ATOM 1582 C C . ASP A 1 198 ? -5.452 14.761 10.168 1.00 96.62 198 ASP A C 1
ATOM 1584 O O . ASP A 1 198 ? -6.334 15.273 10.859 1.00 96.62 198 ASP A O 1
ATOM 1588 N N . ILE A 1 199 ? -4.361 14.194 10.682 1.00 95.81 199 ILE A N 1
ATOM 1589 C CA . ILE A 1 199 ? -3.984 14.264 12.089 1.00 95.81 199 ILE A CA 1
ATOM 1590 C C . ILE A 1 199 ? -2.867 15.313 12.224 1.00 95.81 199 ILE A C 1
ATOM 1592 O O . ILE A 1 199 ? -1.706 15.019 11.916 1.00 95.81 199 ILE A O 1
ATOM 1596 N N . PRO A 1 200 ? -3.174 16.551 12.663 1.00 89.56 200 PRO A N 1
ATOM 1597 C CA . PRO A 1 200 ? -2.190 17.628 12.715 1.00 89.56 200 PRO A CA 1
ATOM 1598 C C . PRO A 1 200 ? -0.998 17.286 13.614 1.00 89.56 200 PRO A C 1
ATOM 1600 O O . PRO A 1 200 ? -1.132 16.579 14.613 1.00 89.56 200 PRO A O 1
ATOM 1603 N N . GLY A 1 201 ? 0.184 17.799 13.263 1.00 8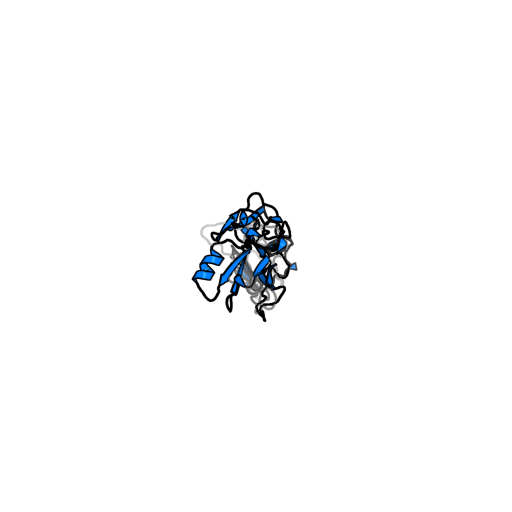5.38 201 GLY A N 1
ATOM 1604 C CA . GLY A 1 201 ? 1.403 17.637 14.065 1.00 85.38 201 GLY A CA 1
ATOM 1605 C C . GLY A 1 201 ? 2.037 16.241 14.029 1.00 85.38 201 GLY A C 1
ATOM 1606 O O . GLY A 1 201 ? 3.034 16.022 14.708 1.00 85.38 201 GLY A O 1
ATOM 1607 N N . ASN A 1 202 ? 1.509 15.311 13.228 1.00 83.19 202 ASN A N 1
ATOM 1608 C CA . ASN A 1 202 ? 2.009 13.938 13.117 1.00 83.19 202 ASN A CA 1
ATOM 1609 C C . ASN A 1 202 ? 2.686 13.713 11.755 1.00 83.19 202 ASN A C 1
ATOM 1611 O O . ASN A 1 202 ? 2.209 12.961 10.912 1.00 83.19 202 ASN A O 1
ATOM 1615 N N . GLY A 1 203 ? 3.804 14.412 11.539 1.00 86.44 203 GLY A N 1
ATOM 1616 C CA . GLY A 1 203 ? 4.655 14.284 10.348 1.00 86.44 203 GLY A CA 1
ATOM 1617 C C . GLY A 1 203 ? 5.841 13.328 10.533 1.00 86.44 203 GLY A C 1
ATOM 1618 O O . GLY A 1 203 ? 6.851 13.484 9.850 1.00 86.44 203 GLY A O 1
ATOM 1619 N N . SER A 1 204 ? 5.758 12.388 11.482 1.00 91.19 204 SER A N 1
ATOM 1620 C CA . SER A 1 204 ? 6.808 11.393 11.748 1.00 91.19 204 SER A CA 1
ATOM 1621 C C . SER A 1 204 ? 6.491 10.049 11.098 1.00 91.19 204 SER A C 1
ATOM 1623 O O . SER A 1 204 ? 5.351 9.753 10.747 1.00 91.19 204 SER A O 1
ATOM 1625 N N . ASP A 1 205 ? 7.518 9.218 10.990 1.00 91.62 205 ASP A N 1
ATOM 1626 C CA . ASP A 1 205 ? 7.468 7.783 10.692 1.00 91.62 205 ASP A CA 1
ATOM 1627 C C . ASP A 1 205 ? 6.841 6.925 11.806 1.00 91.62 205 ASP A C 1
ATOM 1629 O O . ASP A 1 205 ? 6.635 5.734 11.611 1.00 91.62 205 ASP A O 1
ATOM 1633 N N . PHE A 1 206 ? 6.481 7.497 12.955 1.00 93.38 206 PHE A N 1
ATOM 1634 C CA . PHE A 1 206 ? 5.712 6.805 13.984 1.00 93.38 206 PHE A CA 1
ATOM 1635 C C . PHE A 1 206 ? 4.471 7.601 14.394 1.00 93.38 206 PHE A C 1
ATOM 1637 O O . PHE A 1 206 ? 4.414 8.823 14.241 1.00 93.38 206 PHE A O 1
ATOM 1644 N N . PHE A 1 207 ? 3.480 6.897 14.936 1.00 95.62 207 PHE A N 1
ATOM 1645 C CA . PHE A 1 207 ? 2.249 7.479 15.457 1.00 95.62 207 PHE A CA 1
ATOM 1646 C C . PHE A 1 207 ? 1.884 6.860 16.800 1.00 95.62 207 PHE A C 1
ATOM 1648 O O . PHE A 1 207 ? 1.817 5.640 16.939 1.00 95.62 207 PHE A O 1
ATOM 1655 N N . ARG A 1 208 ? 1.633 7.718 17.791 1.00 96.06 208 ARG A N 1
ATOM 1656 C CA . ARG A 1 208 ? 1.185 7.319 19.125 1.00 96.06 208 ARG A CA 1
ATOM 1657 C C . ARG A 1 208 ? -0.330 7.470 19.208 1.00 96.06 208 ARG A C 1
ATOM 1659 O O . ARG A 1 208 ? -0.842 8.587 19.234 1.00 96.06 208 ARG A O 1
ATOM 1666 N N . LEU A 1 209 ? -1.029 6.346 19.280 1.00 95.44 209 LEU A N 1
ATOM 1667 C CA . LEU A 1 209 ? -2.475 6.280 19.429 1.00 95.44 209 LEU A CA 1
ATOM 1668 C C . LEU A 1 209 ? -2.848 6.059 20.897 1.00 95.44 209 LEU A C 1
ATOM 1670 O O . LEU A 1 209 ? -2.345 5.138 21.541 1.00 95.44 209 LEU A O 1
ATOM 1674 N N . LEU A 1 210 ? -3.762 6.888 21.396 1.00 95.50 210 LEU A N 1
ATOM 1675 C CA . LEU A 1 210 ? -4.373 6.746 22.716 1.00 95.50 210 LEU A CA 1
ATOM 1676 C C . LEU A 1 210 ? -5.807 6.200 22.596 1.00 95.50 210 LEU A C 1
ATOM 1678 O O . LEU A 1 210 ? -6.485 6.484 21.599 1.00 95.50 210 LEU A O 1
ATOM 1682 N N . PRO A 1 211 ? -6.290 5.444 23.595 1.00 93.94 211 PRO A N 1
ATOM 1683 C CA . PRO A 1 211 ? -7.642 4.879 23.603 1.00 93.94 211 PRO A CA 1
ATOM 1684 C C . PRO A 1 211 ? -8.753 5.944 23.660 1.00 93.94 211 PRO A C 1
ATOM 1686 O O . PRO A 1 211 ? -9.851 5.714 23.157 1.00 93.94 211 PRO A O 1
ATOM 1689 N N . ASP A 1 212 ? -8.472 7.121 24.219 1.00 92.38 212 ASP A N 1
ATOM 1690 C CA . ASP A 1 212 ? -9.393 8.254 24.394 1.00 92.38 212 ASP A CA 1
ATOM 1691 C C . ASP A 1 212 ? -9.224 9.350 23.321 1.00 92.38 212 ASP A C 1
ATOM 1693 O O . ASP A 1 212 ? -9.831 10.420 23.393 1.00 92.38 212 ASP A O 1
ATOM 1697 N N . ALA A 1 213 ? -8.404 9.100 22.294 1.00 93.94 213 ALA A N 1
ATOM 1698 C CA . ALA A 1 213 ? -8.145 10.078 21.246 1.00 93.94 213 ALA A CA 1
ATOM 1699 C C . ALA A 1 213 ? -9.428 10.468 20.482 1.00 93.94 213 ALA A C 1
ATOM 1701 O O . ALA A 1 213 ? -10.210 9.626 20.048 1.00 93.94 213 ALA A O 1
ATOM 1702 N N . HIS A 1 214 ? -9.614 11.757 20.200 1.00 94.25 214 HIS A N 1
ATOM 1703 C CA . HIS A 1 214 ? -10.817 12.242 19.506 1.00 94.25 214 HIS A CA 1
ATOM 1704 C C . HIS A 1 214 ? -11.050 11.624 18.108 1.00 94.25 214 HIS A C 1
ATOM 1706 O O . HIS A 1 214 ? -12.180 11.617 17.625 1.00 94.25 214 HIS A O 1
ATOM 1712 N N . PHE A 1 215 ? -10.011 11.069 17.470 1.00 94.06 215 PHE A N 1
ATOM 1713 C CA . PHE A 1 215 ? -10.079 10.409 16.156 1.00 94.06 215 PHE A CA 1
ATOM 1714 C C . PHE A 1 215 ? -10.984 9.165 16.129 1.00 94.06 215 PHE A C 1
ATOM 1716 O O . PHE A 1 215 ? -11.452 8.763 15.060 1.00 94.06 215 PHE A O 1
ATOM 1723 N N . TRP A 1 216 ? -11.246 8.555 17.291 1.00 94.44 216 TRP A N 1
ATOM 1724 C CA . TRP A 1 216 ? -12.168 7.425 17.406 1.00 94.44 216 TRP A CA 1
ATOM 1725 C C . TRP A 1 216 ? -13.599 7.815 17.011 1.00 94.44 216 TRP A C 1
ATOM 1727 O O . TRP A 1 216 ? -14.306 6.998 16.426 1.00 94.44 216 TRP A O 1
ATOM 1737 N N . GLU A 1 217 ? -14.015 9.066 17.245 1.00 94.31 217 GLU A N 1
ATOM 1738 C CA . GLU A 1 217 ? -15.369 9.561 16.940 1.00 94.31 217 GLU A CA 1
ATOM 1739 C C . GLU A 1 217 ? -16.479 8.632 17.485 1.00 94.31 217 GLU A C 1
ATOM 1741 O O . GLU A 1 217 ? -17.444 8.324 16.788 1.00 94.31 217 GLU A O 1
ATOM 1746 N N . ASN A 1 218 ? -16.318 8.161 18.730 1.00 89.38 218 ASN A N 1
ATOM 1747 C CA . ASN A 1 218 ? -17.207 7.203 19.411 1.00 89.38 218 ASN A CA 1
ATOM 1748 C C . ASN A 1 218 ? -17.351 5.840 18.703 1.00 89.38 218 ASN A C 1
ATOM 1750 O O . ASN A 1 218 ? -18.382 5.182 18.823 1.00 89.38 218 ASN A O 1
ATOM 1754 N N . ARG A 1 219 ? -16.342 5.425 17.929 1.00 91.25 219 ARG A N 1
ATOM 1755 C CA . ARG A 1 219 ? -16.284 4.103 17.291 1.00 91.25 219 ARG A CA 1
ATOM 1756 C C . ARG A 1 219 ? -15.267 3.210 17.988 1.00 91.25 219 ARG A C 1
ATOM 1758 O O . ARG A 1 219 ? -14.270 3.689 18.519 1.00 91.25 219 ARG A O 1
ATOM 1765 N N . GLU A 1 220 ? -15.473 1.906 17.837 1.00 91.56 220 GLU A N 1
ATOM 1766 C CA . GLU A 1 220 ? -14.575 0.863 18.352 1.00 91.56 220 GLU A CA 1
ATOM 1767 C C . GLU A 1 220 ? -13.520 0.409 17.340 1.00 91.56 220 GLU A C 1
ATOM 1769 O O . GLU A 1 220 ? -12.604 -0.332 17.678 1.00 91.56 220 GLU A O 1
ATOM 1774 N N . VAL A 1 221 ? -13.630 0.837 16.081 1.00 94.00 221 VAL A N 1
ATOM 1775 C CA . VAL A 1 221 ? -12.679 0.501 15.016 1.00 94.00 221 VAL A CA 1
ATOM 1776 C C . VAL A 1 221 ? -12.199 1.783 14.358 1.00 94.00 221 VAL A C 1
ATOM 1778 O O . VAL A 1 221 ? -12.998 2.589 13.875 1.00 94.00 221 VAL A O 1
ATOM 1781 N N . LEU A 1 222 ? -10.881 1.950 14.320 1.00 96.06 222 LEU A N 1
ATOM 1782 C CA . LEU A 1 222 ? -10.199 3.086 13.727 1.00 96.06 222 LEU A CA 1
ATOM 1783 C C . LEU A 1 222 ? -9.251 2.597 12.639 1.00 96.06 222 LEU A C 1
ATOM 1785 O O . LEU A 1 222 ? -8.281 1.892 12.908 1.00 96.06 222 LEU A O 1
ATOM 1789 N N . THR A 1 223 ? -9.501 3.020 11.405 1.00 97.56 223 THR A N 1
ATOM 1790 C CA . THR A 1 223 ? -8.550 2.837 10.309 1.00 97.56 223 THR A CA 1
ATOM 1791 C C . THR A 1 223 ? -7.713 4.097 10.157 1.00 97.56 223 THR A C 1
ATOM 1793 O O . THR A 1 223 ? -8.235 5.190 9.928 1.00 97.56 223 THR A O 1
ATOM 1796 N N . LEU A 1 224 ? -6.405 3.928 10.276 1.00 97.44 224 LEU A N 1
ATOM 1797 C CA . LEU A 1 224 ? -5.387 4.940 10.060 1.00 97.44 224 LEU A CA 1
ATOM 1798 C C . LEU A 1 224 ? -4.770 4.766 8.675 1.00 97.44 224 LEU A C 1
ATOM 1800 O O . LEU A 1 224 ? -4.747 3.666 8.122 1.00 97.44 224 LEU A O 1
ATOM 1804 N N . ARG A 1 225 ? -4.246 5.858 8.128 1.00 98.06 225 ARG A N 1
ATOM 1805 C CA . ARG A 1 225 ? -3.466 5.874 6.894 1.00 98.06 225 ARG A CA 1
ATOM 1806 C C . ARG A 1 225 ? -2.221 6.714 7.090 1.00 98.06 225 ARG A C 1
ATOM 1808 O O . ARG A 1 225 ? -2.315 7.878 7.474 1.00 98.06 225 ARG A O 1
ATOM 1815 N N . TYR A 1 226 ? -1.075 6.128 6.789 1.00 98.25 226 TYR A N 1
ATOM 1816 C CA . TYR A 1 226 ? 0.165 6.866 6.628 1.00 98.25 226 TYR A CA 1
ATOM 1817 C C . TYR A 1 226 ? 0.308 7.287 5.170 1.00 98.25 226 TYR A C 1
ATOM 1819 O O . TYR A 1 226 ? 0.042 6.493 4.266 1.00 98.25 226 TYR A O 1
ATOM 1827 N N . VAL A 1 227 ? 0.715 8.531 4.948 1.00 98.06 227 VAL A N 1
ATOM 1828 C CA . VAL A 1 227 ? 0.946 9.091 3.617 1.00 98.06 227 VAL A CA 1
ATOM 1829 C C . VAL A 1 227 ? 2.351 9.669 3.570 1.00 98.06 227 VAL A C 1
ATOM 1831 O O . VAL A 1 227 ? 2.688 10.558 4.356 1.00 98.06 227 VAL A O 1
ATOM 1834 N N . ALA A 1 228 ? 3.145 9.179 2.624 1.00 97.75 228 ALA A N 1
ATOM 1835 C CA . ALA A 1 228 ? 4.486 9.655 2.335 1.00 97.75 228 ALA A CA 1
ATOM 1836 C C . ALA A 1 228 ? 4.538 10.210 0.909 1.00 97.75 228 ALA A C 1
ATOM 1838 O O . ALA A 1 228 ? 4.150 9.529 -0.039 1.00 97.75 228 ALA A O 1
ATOM 1839 N N . THR A 1 229 ? 5.025 11.436 0.747 1.00 96.69 229 THR A N 1
ATOM 1840 C CA . THR A 1 229 ? 5.072 12.117 -0.552 1.00 96.69 229 THR A CA 1
ATOM 1841 C C . THR A 1 229 ? 6.507 12.215 -1.056 1.00 96.69 229 THR A C 1
ATOM 1843 O O . THR A 1 229 ? 7.388 12.696 -0.340 1.00 96.69 229 THR A O 1
ATOM 1846 N N . LEU A 1 230 ? 6.733 11.801 -2.301 1.00 95.25 230 LEU A N 1
ATOM 1847 C CA . LEU A 1 230 ? 7.985 11.964 -3.040 1.00 95.25 230 LEU A CA 1
ATOM 1848 C C . LEU A 1 230 ? 7.646 12.411 -4.463 1.00 95.25 230 LEU A C 1
ATOM 1850 O O . LEU A 1 230 ? 6.858 11.742 -5.124 1.00 95.25 230 LEU A O 1
ATOM 1854 N N . ASP A 1 231 ? 8.247 13.508 -4.929 1.00 92.81 231 ASP A N 1
ATOM 1855 C CA . ASP A 1 231 ? 8.072 14.032 -6.294 1.00 92.81 231 ASP A CA 1
ATOM 1856 C C . ASP A 1 231 ? 6.593 14.165 -6.708 1.00 92.81 231 ASP A C 1
ATOM 1858 O O . ASP A 1 231 ? 6.188 13.716 -7.774 1.00 92.81 231 ASP A O 1
ATOM 1862 N N . GLU A 1 232 ? 5.770 14.734 -5.818 1.00 93.75 232 GLU A N 1
ATOM 1863 C CA . GLU A 1 232 ? 4.311 14.906 -5.986 1.00 93.75 232 GLU A CA 1
ATOM 1864 C C . GLU A 1 232 ? 3.488 13.602 -6.030 1.00 93.75 232 GLU A C 1
ATOM 1866 O O . GLU A 1 232 ? 2.260 13.646 -6.105 1.00 93.75 232 GLU A O 1
ATOM 1871 N N . VAL A 1 233 ? 4.129 12.438 -5.897 1.00 94.69 233 VAL A N 1
ATOM 1872 C CA . VAL A 1 233 ? 3.466 11.133 -5.794 1.00 94.69 233 VAL A CA 1
ATOM 1873 C C . VAL A 1 233 ? 3.273 10.761 -4.325 1.00 94.69 233 VAL A C 1
ATOM 1875 O O . VAL A 1 233 ? 4.219 10.780 -3.533 1.00 94.69 233 VAL A O 1
ATOM 1878 N N . GLU A 1 234 ? 2.043 10.401 -3.955 1.00 97.06 234 GLU A N 1
ATOM 1879 C CA . GLU A 1 234 ? 1.721 9.867 -2.629 1.00 97.06 234 GLU A CA 1
ATOM 1880 C C . GLU A 1 234 ? 1.820 8.334 -2.619 1.00 97.06 234 GLU A C 1
ATOM 1882 O O . GLU A 1 234 ? 1.193 7.639 -3.418 1.00 97.06 234 GLU A O 1
ATOM 1887 N N . TYR A 1 235 ? 2.581 7.815 -1.661 1.00 96.81 235 TYR A N 1
ATOM 1888 C CA . TYR A 1 235 ? 2.613 6.411 -1.275 1.00 96.81 235 TYR A CA 1
ATOM 1889 C C . TYR A 1 235 ? 1.846 6.278 0.034 1.00 96.81 235 TYR A C 1
ATOM 1891 O O . TYR A 1 235 ? 2.032 7.080 0.954 1.00 96.81 235 TYR A O 1
ATOM 1899 N N . THR A 1 236 ? 0.972 5.280 0.126 1.00 97.50 236 THR A N 1
ATOM 1900 C CA . THR A 1 236 ? 0.083 5.138 1.280 1.00 97.50 236 THR A CA 1
ATOM 1901 C C . THR A 1 236 ? 0.031 3.714 1.785 1.00 97.50 236 THR A C 1
ATOM 1903 O O . THR A 1 236 ? -0.020 2.786 0.984 1.00 97.50 236 THR A O 1
ATOM 1906 N N . GLU A 1 237 ? -0.068 3.564 3.099 1.00 97.62 237 GLU A N 1
ATOM 1907 C CA . GLU A 1 237 ? -0.396 2.297 3.749 1.00 97.62 237 GLU A CA 1
ATOM 1908 C C . GLU A 1 237 ? -1.463 2.543 4.816 1.00 97.62 237 GLU A C 1
ATOM 1910 O O . GLU A 1 237 ? -1.527 3.624 5.411 1.00 97.62 237 GLU A O 1
ATOM 1915 N N . THR A 1 238 ? -2.323 1.555 5.039 1.00 97.12 238 THR A N 1
ATOM 1916 C CA . THR A 1 238 ? -3.406 1.617 6.019 1.00 97.12 238 THR A CA 1
ATOM 1917 C C . THR A 1 238 ? -3.167 0.652 7.169 1.00 97.12 238 THR A C 1
ATOM 1919 O O . THR A 1 238 ? -2.582 -0.413 7.004 1.00 97.12 238 THR A O 1
ATOM 1922 N N . TYR A 1 239 ? -3.645 1.016 8.354 1.00 93.31 239 TYR A N 1
ATOM 1923 C CA . TYR A 1 239 ? -3.545 0.177 9.538 1.00 93.31 239 TYR A CA 1
ATOM 1924 C C . TYR A 1 239 ? -4.816 0.305 10.365 1.00 93.31 239 TYR A C 1
ATOM 1926 O O . TYR A 1 239 ? -5.269 1.415 10.629 1.00 93.31 239 TYR A O 1
ATOM 1934 N N . THR A 1 240 ? -5.415 -0.816 10.759 1.00 95.94 240 THR A N 1
ATOM 1935 C CA . THR A 1 240 ? -6.665 -0.804 11.530 1.00 95.94 240 THR A CA 1
ATOM 1936 C C . THR A 1 240 ? -6.397 -1.209 12.965 1.00 95.94 240 THR A C 1
ATOM 1938 O O . THR A 1 240 ? -5.787 -2.246 13.212 1.00 95.94 240 THR A O 1
ATOM 1941 N N . VAL A 1 241 ? -6.883 -0.391 13.893 1.00 93.62 241 VAL A N 1
ATOM 1942 C CA . VAL A 1 241 ? -6.852 -0.632 15.332 1.00 93.62 241 VAL A CA 1
ATOM 1943 C C . VAL A 1 241 ? -8.286 -0.782 15.824 1.00 93.62 241 VAL A C 1
ATOM 1945 O O . VAL A 1 241 ? -9.181 -0.073 15.365 1.00 93.62 241 VAL A O 1
ATOM 1948 N N . SER A 1 242 ? -8.508 -1.702 16.753 1.00 92.50 242 SER A N 1
ATOM 1949 C CA . SER A 1 242 ? -9.816 -1.927 17.362 1.00 92.50 242 SER A CA 1
ATOM 1950 C C . SER A 1 242 ? -9.759 -1.871 18.881 1.00 92.50 242 SER A C 1
ATOM 1952 O O . SER A 1 242 ? -8.702 -2.065 19.482 1.00 92.50 242 SER A O 1
ATOM 1954 N N . LYS A 1 243 ? -10.911 -1.609 19.481 1.00 92.75 243 LYS A N 1
ATOM 1955 C CA . LYS A 1 243 ? -11.201 -1.801 20.892 1.00 92.75 243 LYS A CA 1
ATOM 1956 C C . LYS A 1 243 ? -12.012 -3.087 21.028 1.00 92.75 243 LYS A C 1
ATOM 1958 O O . LYS A 1 243 ? -12.961 -3.300 20.271 1.00 92.75 243 LYS A O 1
ATOM 1963 N N . GLN A 1 244 ? -11.617 -3.969 21.938 1.00 87.88 244 GLN A N 1
ATOM 1964 C CA . GLN A 1 244 ? -12.392 -5.163 22.271 1.00 87.88 244 GLN A CA 1
ATOM 1965 C C . GLN A 1 244 ? -12.635 -5.226 23.762 1.00 87.88 244 GLN A C 1
ATOM 1967 O O . GLN A 1 244 ? -11.762 -4.895 24.559 1.00 87.88 244 GLN A O 1
ATOM 1972 N N . TYR A 1 245 ? -13.817 -5.716 24.091 1.00 84.75 245 TYR A N 1
ATOM 1973 C CA . TYR A 1 245 ? -14.301 -5.871 25.444 1.00 84.75 245 TYR A CA 1
ATOM 1974 C C . TYR A 1 245 ? -14.471 -7.357 25.714 1.00 84.75 245 TYR A C 1
ATOM 1976 O O . TYR A 1 245 ? -14.942 -8.089 24.833 1.00 84.75 245 TYR A O 1
ATOM 1984 N N . ASP A 1 246 ? -14.121 -7.792 26.917 1.00 78.69 246 ASP A N 1
ATOM 1985 C CA . ASP A 1 246 ? -14.604 -9.077 27.400 1.00 78.69 246 ASP A CA 1
ATOM 1986 C C . ASP A 1 246 ? -16.139 -9.095 27.376 1.00 78.69 246 ASP A C 1
ATOM 1988 O O . ASP A 1 246 ? -16.818 -8.064 27.449 1.00 78.69 246 ASP A O 1
ATOM 1992 N N . GLY A 1 247 ? -16.705 -10.285 27.176 1.00 63.06 247 GLY A N 1
ATOM 1993 C CA . GLY A 1 247 ? -18.154 -10.450 27.116 1.00 63.06 247 GLY A CA 1
ATOM 1994 C C . GLY A 1 247 ? -18.822 -9.978 28.408 1.00 63.06 247 GLY A C 1
ATOM 1995 O O . GLY A 1 247 ? -18.267 -10.134 29.490 1.00 63.06 247 GLY A O 1
ATOM 1996 N N . ALA A 1 248 ? -20.036 -9.430 28.303 1.00 59.06 248 ALA A N 1
ATOM 1997 C CA . ALA A 1 248 ? -20.810 -9.050 29.478 1.00 59.06 248 ALA A CA 1
ATOM 1998 C C . ALA A 1 248 ? -21.096 -10.288 30.339 1.00 59.06 248 ALA A C 1
ATOM 2000 O O . ALA A 1 248 ? -21.803 -11.206 29.909 1.00 59.06 248 ALA A O 1
ATOM 2001 N N . ASP A 1 249 ? -20.556 -10.297 31.554 1.00 64.94 249 ASP A N 1
ATOM 2002 C CA . ASP A 1 249 ? -20.873 -11.302 32.556 1.00 64.94 249 ASP A CA 1
ATOM 2003 C C . ASP A 1 249 ? -22.387 -11.393 32.766 1.00 64.94 249 ASP A C 1
ATOM 2005 O O . ASP A 1 249 ? -23.086 -10.385 32.914 1.00 64.94 249 ASP A O 1
ATOM 2009 N N . ASN A 1 250 ? -22.916 -12.613 32.815 1.00 73.25 250 ASN A N 1
ATOM 2010 C CA . ASN A 1 250 ? -24.316 -12.808 33.150 1.00 73.25 250 ASN A CA 1
ATOM 2011 C C . ASN A 1 250 ? -24.551 -12.521 34.641 1.00 73.25 250 ASN A C 1
ATOM 2013 O O . ASN A 1 250 ? -23.834 -13.013 35.514 1.00 73.25 250 ASN A O 1
ATOM 2017 N N . TYR A 1 251 ? -25.605 -11.761 34.934 1.00 80.44 251 TYR A N 1
ATOM 2018 C CA . TYR A 1 251 ? -26.137 -11.676 36.288 1.00 80.44 251 TYR A CA 1
ATOM 2019 C C . TYR A 1 251 ? -27.099 -12.839 36.523 1.00 80.44 251 TYR A C 1
ATOM 2021 O O . TYR A 1 251 ? -27.961 -13.133 35.693 1.00 80.44 251 TYR A O 1
ATOM 2029 N N . SER A 1 252 ? -26.966 -13.499 37.667 1.00 86.69 252 SER A N 1
ATOM 2030 C CA . SER A 1 252 ? -27.901 -14.531 38.116 1.00 86.69 252 SER A CA 1
ATOM 2031 C C . SER A 1 252 ? -28.257 -14.314 39.580 1.00 86.69 252 SER A C 1
ATOM 2033 O O . SER A 1 252 ? -27.392 -13.981 40.387 1.00 86.69 252 SER A O 1
ATOM 2035 N N . VAL A 1 253 ? -29.537 -14.483 39.915 1.00 89.94 253 VAL A N 1
ATOM 2036 C CA . VAL A 1 253 ? -30.043 -14.356 41.286 1.00 89.94 253 VAL A CA 1
ATOM 2037 C C . VAL A 1 253 ? -30.443 -15.739 41.786 1.00 89.94 253 VAL A C 1
ATOM 2039 O O . VAL A 1 253 ? -31.246 -16.427 41.157 1.00 89.94 253 VAL A O 1
ATOM 2042 N N . TYR A 1 254 ? -29.887 -16.143 42.924 1.00 90.31 254 TYR A N 1
ATOM 2043 C CA . TYR A 1 254 ? -30.209 -17.386 43.614 1.00 90.31 254 TYR A CA 1
ATOM 2044 C C . TYR A 1 254 ? -30.929 -17.073 44.914 1.00 90.31 254 TYR A C 1
ATOM 2046 O O . TYR A 1 254 ? -30.438 -16.288 45.719 1.00 90.31 254 TYR A O 1
ATOM 2054 N N . ILE A 1 255 ? -32.065 -17.724 45.148 1.00 89.56 255 ILE A N 1
ATOM 2055 C CA . ILE A 1 255 ? -32.793 -17.620 46.413 1.00 89.56 255 ILE A CA 1
ATOM 2056 C C . ILE A 1 255 ? -32.600 -18.925 47.182 1.00 89.56 255 ILE A C 1
ATOM 2058 O O . ILE A 1 255 ? -32.977 -20.000 46.711 1.00 89.56 255 ILE A O 1
ATOM 2062 N N . ALA A 1 256 ? -32.005 -18.830 48.368 1.00 89.25 256 ALA A N 1
ATOM 2063 C CA . ALA A 1 256 ? -31.869 -19.933 49.311 1.00 89.25 256 ALA A CA 1
ATOM 2064 C C . ALA A 1 256 ? -32.923 -19.816 50.417 1.00 89.25 256 ALA A C 1
ATOM 2066 O O . ALA A 1 256 ? -33.322 -18.716 50.775 1.00 89.25 256 ALA A O 1
ATOM 2067 N N . SER A 1 257 ? -33.359 -20.945 50.974 1.00 89.50 257 SER A N 1
ATOM 2068 C CA . SER A 1 257 ? -34.304 -20.996 52.092 1.00 89.50 257 SER A CA 1
ATOM 2069 C C . SER A 1 257 ? -33.710 -21.810 53.236 1.00 89.50 257 SER A C 1
ATOM 2071 O O . SER A 1 257 ? -33.200 -22.908 53.005 1.00 89.50 257 SER A O 1
ATOM 2073 N N . THR A 1 258 ? -33.800 -21.300 54.466 1.00 89.00 258 THR A N 1
ATOM 2074 C CA . THR A 1 258 ? -33.255 -21.984 55.650 1.00 89.00 258 THR A CA 1
ATOM 2075 C C . THR A 1 258 ? -33.996 -23.274 56.002 1.00 89.00 258 THR A C 1
ATOM 2077 O O . THR A 1 258 ? -33.360 -24.231 56.436 1.00 89.00 258 THR A O 1
ATOM 2080 N N . ASN A 1 259 ? -35.312 -23.334 55.770 1.00 83.31 259 ASN A N 1
ATOM 2081 C CA . ASN A 1 259 ? -36.151 -24.490 56.115 1.00 83.31 259 ASN A CA 1
ATOM 2082 C C . ASN A 1 259 ? -36.843 -25.138 54.898 1.00 83.31 259 ASN A C 1
ATOM 2084 O O . ASN A 1 259 ? -37.787 -25.916 55.050 1.00 83.31 259 ASN A O 1
ATOM 2088 N N . GLY A 1 260 ? -36.343 -24.865 53.691 1.00 81.50 260 GLY A N 1
ATOM 2089 C CA . GLY A 1 260 ? -36.861 -25.411 52.438 1.00 81.50 260 GLY A CA 1
ATOM 2090 C C . GLY A 1 260 ? -38.172 -24.766 51.970 1.00 81.50 260 GLY A C 1
ATOM 2091 O O . GLY A 1 260 ? -38.692 -23.828 52.559 1.00 81.50 260 GLY A O 1
ATOM 2092 N N . ASN A 1 261 ? -38.726 -25.282 50.871 1.00 79.25 261 ASN A N 1
ATOM 2093 C CA . ASN A 1 261 ? -39.904 -24.713 50.199 1.00 79.25 261 ASN A CA 1
ATOM 2094 C C . ASN A 1 261 ? -41.216 -25.487 50.449 1.00 79.25 261 ASN A C 1
ATOM 2096 O O . ASN A 1 261 ? -42.245 -25.162 49.856 1.00 79.25 261 ASN A O 1
ATOM 2100 N N . VAL A 1 262 ? -41.200 -26.517 51.306 1.00 79.25 262 VAL A N 1
ATOM 2101 C CA . VAL A 1 262 ? -42.378 -27.324 51.663 1.00 79.25 262 VAL A CA 1
ATOM 2102 C C . VAL A 1 262 ? -42.453 -27.489 53.176 1.00 79.25 262 VAL A C 1
ATOM 2104 O O . VAL A 1 262 ? -41.630 -28.174 53.778 1.00 79.25 262 VAL A O 1
ATOM 2107 N N . PHE A 1 263 ? -43.504 -26.938 53.777 1.00 80.38 263 PHE A N 1
ATOM 2108 C CA . PHE A 1 263 ? -43.737 -26.987 55.219 1.00 80.38 263 PHE A CA 1
ATOM 2109 C C . PHE A 1 263 ? -44.832 -28.001 55.573 1.00 80.38 263 PHE A C 1
ATOM 2111 O O . PHE A 1 263 ? -45.804 -28.172 54.833 1.00 80.38 263 PHE A O 1
ATOM 2118 N N . ARG A 1 264 ? -44.693 -28.696 56.709 1.00 72.62 264 ARG A N 1
ATOM 2119 C CA . ARG A 1 264 ? -45.666 -29.683 57.218 1.00 72.62 264 ARG A CA 1
ATOM 2120 C C . ARG A 1 264 ? -46.010 -29.371 58.677 1.00 72.62 264 ARG A C 1
ATOM 2122 O O . ARG A 1 264 ? -45.171 -28.862 59.406 1.00 72.62 264 ARG A O 1
ATOM 2129 N N . A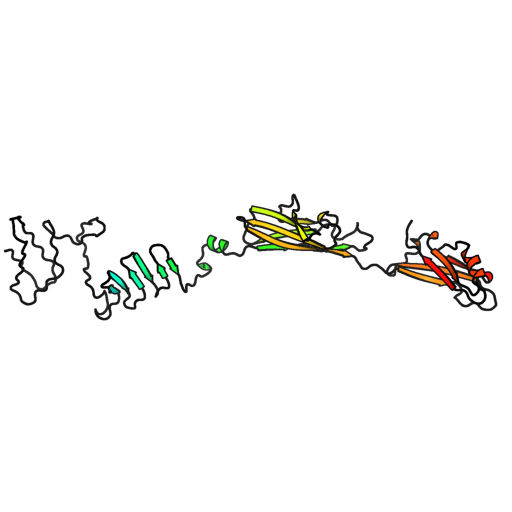SN A 1 265 ? -47.225 -29.721 59.106 1.00 62.97 265 ASN A N 1
ATOM 2130 C CA . ASN A 1 265 ? -47.725 -29.581 60.488 1.00 62.97 265 ASN A CA 1
ATOM 2131 C C . ASN A 1 265 ? -47.988 -28.144 60.987 1.00 62.97 265 ASN A C 1
ATOM 2133 O O . ASN A 1 265 ? -48.017 -27.916 62.191 1.00 62.97 265 ASN A O 1
ATOM 2137 N N . GLY A 1 266 ? -48.222 -27.182 60.087 1.00 65.31 266 GLY A N 1
ATOM 2138 C CA . GLY A 1 266 ? -48.726 -25.846 60.445 1.00 65.31 266 GLY A CA 1
ATOM 2139 C C . GLY A 1 266 ? -47.713 -24.891 61.087 1.00 65.31 266 GLY A C 1
ATOM 2140 O O . GLY A 1 266 ? -48.045 -23.729 61.286 1.00 65.31 266 GLY A O 1
ATOM 2141 N N . ILE A 1 267 ? -46.484 -25.338 61.363 1.00 67.12 267 ILE A N 1
ATOM 2142 C CA . ILE A 1 267 ? -45.376 -24.461 61.754 1.00 67.12 267 ILE A CA 1
ATOM 2143 C C . ILE A 1 267 ? -44.614 -24.092 60.483 1.00 67.12 267 ILE A C 1
ATOM 2145 O O . ILE A 1 267 ? -43.951 -24.935 59.878 1.00 67.12 267 ILE A O 1
ATOM 2149 N N . ILE A 1 268 ? -44.748 -22.835 60.071 1.00 77.12 2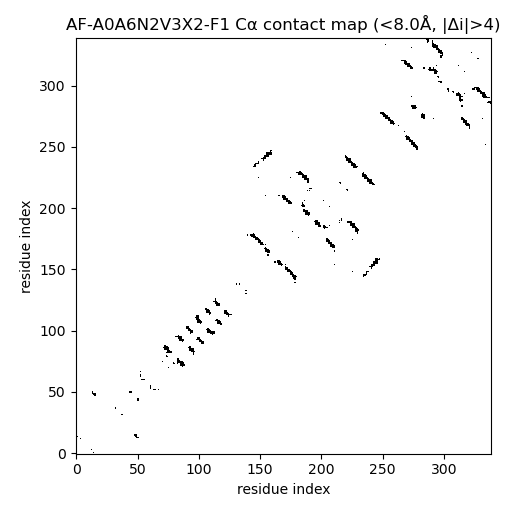68 ILE A N 1
ATOM 2150 C CA . ILE A 1 268 ? -44.038 -22.258 58.930 1.00 77.12 268 ILE A CA 1
ATOM 2151 C C . ILE A 1 268 ? -43.187 -21.118 59.479 1.00 77.12 268 ILE A C 1
ATOM 2153 O O . ILE A 1 268 ? -43.715 -20.142 60.005 1.00 77.12 268 ILE A O 1
ATOM 2157 N N . SER A 1 269 ? -41.874 -21.286 59.389 1.00 83.19 269 SER A N 1
ATOM 2158 C CA . SER A 1 269 ? -40.879 -20.247 59.635 1.00 83.19 269 SER A CA 1
ATOM 2159 C C . SER A 1 269 ? -39.693 -20.562 58.732 1.00 83.19 269 SER A C 1
ATOM 2161 O O . SER A 1 269 ? -39.130 -21.655 58.813 1.00 83.19 269 SER A O 1
ATOM 2163 N N . THR A 1 270 ? -39.357 -19.659 57.819 1.00 88.88 270 THR A N 1
ATOM 2164 C CA . THR A 1 270 ? -38.144 -19.738 57.001 1.00 88.88 270 THR A CA 1
ATOM 2165 C C . THR A 1 270 ? -37.637 -18.338 56.714 1.00 88.88 270 THR A C 1
ATOM 2167 O O . THR A 1 270 ? -38.419 -17.402 56.606 1.00 88.88 270 THR A O 1
ATOM 2170 N N . THR A 1 271 ? -36.338 -18.224 56.486 1.00 92.81 271 THR A N 1
ATOM 2171 C CA . THR A 1 271 ? -35.731 -17.036 55.888 1.00 92.81 271 THR A CA 1
ATOM 2172 C C . THR A 1 271 ? -35.389 -17.369 54.445 1.00 92.81 271 THR A C 1
ATOM 2174 O O . THR A 1 271 ? -34.817 -18.435 54.194 1.00 92.81 271 THR A O 1
ATOM 2177 N N . LEU A 1 272 ? -35.791 -16.515 53.507 1.00 92.94 272 LEU A N 1
ATOM 2178 C CA . LEU A 1 272 ? -35.277 -16.512 52.143 1.00 92.94 272 LEU A CA 1
ATOM 2179 C C . LEU A 1 272 ? -34.086 -15.562 52.076 1.00 92.94 272 LEU A C 1
ATOM 2181 O O . LEU A 1 272 ? -34.209 -14.435 52.536 1.00 92.94 272 LEU A O 1
ATOM 2185 N N . SER A 1 273 ? -32.974 -15.984 51.482 1.00 94.69 273 SER A N 1
ATOM 2186 C CA . SER A 1 273 ? -31.795 -15.138 51.265 1.00 94.69 273 SER A CA 1
ATOM 2187 C C . SER A 1 273 ? -31.475 -15.096 49.771 1.00 94.69 273 SER A C 1
ATOM 2189 O O . SER A 1 273 ? -31.276 -16.146 49.152 1.00 94.69 273 SER A O 1
ATOM 2191 N N . ALA A 1 274 ? -31.437 -13.899 49.187 1.00 94.31 274 ALA A N 1
ATOM 2192 C CA . ALA A 1 274 ? -31.062 -13.671 47.797 1.00 94.31 274 ALA A CA 1
ATOM 2193 C C . ALA A 1 274 ? -29.541 -13.502 47.664 1.00 94.31 274 ALA A C 1
ATOM 2195 O O . ALA A 1 274 ? -28.913 -12.795 48.448 1.00 94.31 274 ALA A O 1
ATOM 2196 N N . ARG A 1 275 ? -28.951 -14.138 46.649 1.00 93.88 275 ARG A N 1
ATOM 2197 C CA . ARG A 1 275 ? -27.543 -13.990 46.263 1.00 93.88 275 ARG A CA 1
ATOM 2198 C C . ARG A 1 275 ? -27.435 -13.634 44.795 1.00 93.88 275 ARG A C 1
ATOM 2200 O O . ARG A 1 275 ? -28.056 -14.297 43.967 1.00 93.88 275 ARG A O 1
ATOM 2207 N N . VAL A 1 276 ? -26.634 -12.630 44.473 1.00 91.31 276 VAL A N 1
ATOM 2208 C CA . VAL A 1 276 ? -26.395 -12.179 43.102 1.00 91.31 276 VAL A CA 1
ATOM 2209 C C . VAL A 1 276 ? -24.991 -12.579 42.689 1.00 91.31 276 VAL A C 1
ATOM 2211 O O . VAL A 1 276 ? -24.019 -12.161 43.315 1.00 91.31 276 VAL A O 1
ATOM 2214 N N . LEU A 1 277 ? -24.889 -13.371 41.623 1.00 87.62 277 LEU A N 1
ATOM 2215 C CA . LEU A 1 277 ? -23.614 -13.686 40.990 1.00 87.62 277 LEU A CA 1
ATOM 2216 C C . LEU A 1 277 ? -23.461 -12.887 39.694 1.00 87.62 277 LEU A C 1
ATOM 2218 O O . LEU A 1 277 ? -24.398 -12.858 38.892 1.00 87.62 277 LEU A O 1
ATOM 2222 N N . LYS A 1 278 ? -22.278 -12.307 39.473 1.00 84.06 278 LYS A N 1
ATOM 2223 C CA . LYS A 1 278 ? -21.838 -11.726 38.195 1.00 84.06 278 LYS A CA 1
ATOM 2224 C C . LYS A 1 278 ? -20.705 -12.598 37.658 1.00 84.06 278 LYS A C 1
ATOM 2226 O O . LYS A 1 278 ? -19.684 -12.730 38.323 1.00 84.06 278 LYS A O 1
ATOM 2231 N N . GLY A 1 279 ? -20.909 -13.270 36.523 1.00 77.12 279 GLY A N 1
ATOM 2232 C CA . GLY A 1 279 ? -19.851 -14.086 35.901 1.00 77.12 279 GLY A CA 1
ATOM 2233 C C . GLY A 1 279 ? -19.378 -15.267 36.766 1.00 77.12 279 GLY A C 1
ATOM 2234 O O . GLY A 1 279 ? -18.301 -15.813 36.554 1.00 77.12 279 GLY A O 1
ATOM 2235 N N . GLY A 1 280 ? -20.181 -15.670 37.759 1.00 80.00 280 GLY A N 1
ATOM 2236 C CA . GLY A 1 280 ? -19.847 -16.715 38.733 1.00 80.00 280 GLY A CA 1
ATOM 2237 C C . GLY A 1 280 ? -19.266 -16.214 40.062 1.00 80.00 280 GLY A C 1
ATOM 2238 O O . GLY A 1 280 ? -19.185 -17.010 40.997 1.00 80.00 280 GLY A O 1
ATOM 2239 N N . GLU A 1 281 ? -18.929 -14.928 40.192 1.00 83.50 281 GLU A N 1
ATOM 2240 C CA . GLU A 1 281 ? -18.489 -14.323 41.456 1.00 83.50 281 GLU A CA 1
ATOM 2241 C C . GLU A 1 281 ? -19.659 -13.725 42.244 1.00 83.50 281 GLU A C 1
ATOM 2243 O O . GLU A 1 281 ? -20.572 -13.136 41.666 1.00 83.50 281 GLU A O 1
ATOM 2248 N N . ASP A 1 282 ? -19.639 -13.867 43.573 1.00 89.94 282 ASP A N 1
ATOM 2249 C CA . ASP A 1 282 ? -20.680 -13.334 44.459 1.00 89.94 282 ASP A CA 1
ATOM 2250 C C . ASP A 1 282 ? -20.501 -11.827 44.670 1.00 89.94 282 ASP A C 1
ATOM 2252 O O . ASP A 1 282 ? -19.540 -11.378 45.295 1.00 89.94 282 ASP A O 1
ATOM 2256 N N . VAL A 1 283 ? -21.449 -11.049 44.144 1.00 89.88 283 VAL A N 1
ATOM 2257 C CA . VAL A 1 283 ? -21.473 -9.582 44.227 1.00 89.88 283 VAL A CA 1
ATOM 2258 C C . VAL A 1 283 ? -22.574 -9.070 45.158 1.00 89.88 283 VAL A C 1
ATOM 2260 O O . VAL A 1 283 ? -22.846 -7.871 45.189 1.00 89.88 283 VAL A O 1
ATOM 2263 N N . THR A 1 284 ? -23.216 -9.951 45.932 1.00 91.94 284 THR A N 1
ATOM 2264 C CA . THR A 1 284 ? -24.395 -9.623 46.753 1.00 91.94 284 THR A CA 1
ATOM 2265 C C . THR A 1 284 ? -24.131 -8.466 47.717 1.00 91.94 284 THR A C 1
ATOM 2267 O O . THR A 1 284 ? -24.952 -7.559 47.836 1.00 91.94 284 THR A O 1
ATOM 2270 N N . GLU A 1 285 ? -22.966 -8.452 48.369 1.00 92.06 285 GLU A N 1
ATOM 2271 C CA . GLU A 1 285 ? -22.610 -7.421 49.356 1.00 92.06 285 GLU A CA 1
ATOM 2272 C C . GLU A 1 285 ? -22.333 -6.041 48.746 1.00 92.06 285 GLU A C 1
ATOM 2274 O O . GLU A 1 285 ? -22.332 -5.040 49.460 1.00 92.06 285 GLU A O 1
ATOM 2279 N N . LEU A 1 286 ? -22.135 -5.965 47.428 1.00 87.19 286 LEU A N 1
ATOM 2280 C CA . LEU A 1 286 ? -21.935 -4.702 46.717 1.00 87.19 286 LEU A CA 1
ATOM 2281 C C . LEU A 1 286 ? -23.261 -4.004 46.388 1.00 87.19 286 LEU A C 1
ATOM 2283 O O . LEU A 1 286 ? -23.258 -2.834 46.004 1.00 87.19 286 LEU A O 1
ATOM 2287 N N . ILE A 1 287 ? -24.389 -4.708 46.522 1.00 88.38 287 ILE A N 1
ATOM 2288 C CA . ILE A 1 287 ? -25.720 -4.194 46.202 1.00 88.38 287 ILE A CA 1
ATOM 2289 C C . ILE A 1 287 ? -26.394 -3.726 47.505 1.00 88.38 287 ILE A C 1
ATOM 2291 O O . ILE A 1 287 ? -26.498 -4.507 48.459 1.00 88.38 287 ILE A O 1
ATOM 2295 N N . PRO A 1 288 ? -26.865 -2.465 47.582 1.00 91.44 288 PRO A N 1
ATOM 2296 C CA . PRO A 1 288 ? -27.577 -1.966 48.755 1.00 91.44 288 PRO A CA 1
ATOM 2297 C C . PRO A 1 288 ? -28.847 -2.773 49.059 1.00 91.44 288 PRO A C 1
ATOM 2299 O O . PRO A 1 288 ? -29.596 -3.120 48.152 1.00 91.44 288 PRO A O 1
ATOM 2302 N N . ASP A 1 289 ? -29.159 -2.980 50.340 1.00 93.81 289 ASP A N 1
ATOM 2303 C CA . ASP A 1 289 ? -30.337 -3.753 50.779 1.00 93.81 289 ASP A CA 1
ATOM 2304 C C . ASP A 1 289 ? -31.656 -3.235 50.180 1.00 93.81 289 ASP A C 1
ATOM 2306 O O . ASP A 1 289 ? -32.523 -4.016 49.796 1.00 93.81 289 ASP A O 1
ATOM 2310 N N . LYS A 1 290 ? -31.779 -1.910 50.015 1.00 93.06 290 LYS A N 1
ATOM 2311 C CA . LYS A 1 290 ? -32.943 -1.246 49.401 1.00 93.06 290 LYS A CA 1
ATOM 2312 C C . LYS A 1 290 ? -33.222 -1.667 47.948 1.00 93.06 290 LYS A C 1
ATOM 2314 O O . LYS A 1 290 ? -34.301 -1.373 47.448 1.00 93.06 290 LYS A O 1
ATOM 2319 N N . ASN A 1 291 ? -32.264 -2.301 47.275 1.00 94.00 291 ASN A N 1
ATOM 2320 C CA . ASN A 1 291 ? -32.380 -2.706 45.876 1.00 94.00 291 ASN A CA 1
ATOM 2321 C C . ASN A 1 291 ? -32.875 -4.145 45.703 1.00 94.00 291 ASN A C 1
ATOM 2323 O O . ASN A 1 291 ? -33.072 -4.572 44.568 1.00 94.00 291 ASN A O 1
ATOM 2327 N N . PHE A 1 292 ? -33.058 -4.885 46.795 1.00 96.62 292 PHE A N 1
ATOM 2328 C CA . PHE A 1 292 ? -33.680 -6.202 46.790 1.00 96.62 292 PHE A CA 1
ATOM 2329 C C . PHE A 1 292 ? -35.143 -6.025 47.168 1.00 96.62 292 PHE A C 1
ATOM 2331 O O . PHE A 1 292 ? -35.429 -5.745 48.327 1.00 96.62 292 PHE A O 1
ATOM 2338 N N . ASN A 1 293 ? -36.051 -6.154 46.206 1.00 96.19 293 ASN A N 1
ATOM 2339 C CA . ASN A 1 293 ? -37.483 -5.963 46.411 1.00 96.19 293 ASN A CA 1
ATOM 2340 C C . ASN A 1 293 ? -38.195 -7.308 46.374 1.00 96.19 293 ASN A C 1
ATOM 2342 O O . ASN A 1 293 ? -38.143 -8.019 45.370 1.00 96.19 293 ASN A O 1
ATOM 2346 N N . TRP A 1 294 ? -38.886 -7.645 47.456 1.00 96.81 294 TRP A N 1
ATOM 2347 C CA . TRP A 1 294 ? -39.651 -8.877 47.550 1.00 96.81 294 TRP A CA 1
ATOM 2348 C C . TRP A 1 294 ? -41.123 -8.630 47.259 1.00 96.81 294 TRP A C 1
ATOM 2350 O O . TRP A 1 294 ? -41.735 -7.710 47.801 1.00 96.81 294 TRP A O 1
ATOM 2360 N N . THR A 1 295 ? -41.701 -9.493 46.432 1.00 95.19 295 THR A N 1
ATOM 2361 C CA . THR A 1 295 ? -43.137 -9.505 46.150 1.00 95.19 295 THR A CA 1
ATOM 2362 C C . THR A 1 295 ? -43.715 -10.883 46.408 1.00 95.19 295 THR A C 1
ATOM 2364 O O . THR A 1 295 ? -43.040 -11.902 46.253 1.00 95.19 295 THR A O 1
ATOM 2367 N N . ARG A 1 296 ? -44.979 -10.914 46.823 1.00 94.94 296 ARG A N 1
ATOM 2368 C CA . ARG A 1 296 ? -45.716 -12.139 47.117 1.00 94.94 296 ARG A CA 1
ATOM 2369 C C . ARG A 1 296 ? -46.852 -12.336 46.124 1.00 94.94 296 ARG A C 1
ATOM 2371 O O . ARG A 1 296 ? -47.652 -11.429 45.901 1.00 94.94 296 ARG A O 1
ATOM 2378 N N . THR A 1 297 ? -46.974 -13.565 45.630 1.00 93.88 297 THR A N 1
ATOM 2379 C CA . THR A 1 297 ? -48.119 -14.048 44.850 1.00 93.88 297 THR A CA 1
ATOM 2380 C C . THR A 1 297 ? -48.692 -15.313 45.490 1.00 93.88 297 THR A C 1
ATOM 2382 O O . THR A 1 297 ? -48.096 -16.391 45.438 1.00 93.88 297 THR A O 1
ATOM 2385 N N . GLY A 1 298 ? -49.850 -15.190 46.127 1.00 88.88 298 GLY A N 1
ATOM 2386 C CA . GLY A 1 298 ? -50.559 -16.238 46.848 1.00 88.88 298 GLY A CA 1
ATOM 2387 C C . GLY A 1 298 ? -51.770 -16.779 46.088 1.00 88.88 298 GLY A C 1
ATOM 2388 O O . GLY A 1 298 ? -51.827 -16.786 44.861 1.00 88.88 298 GLY A O 1
ATOM 2389 N N . ASN A 1 299 ? -52.755 -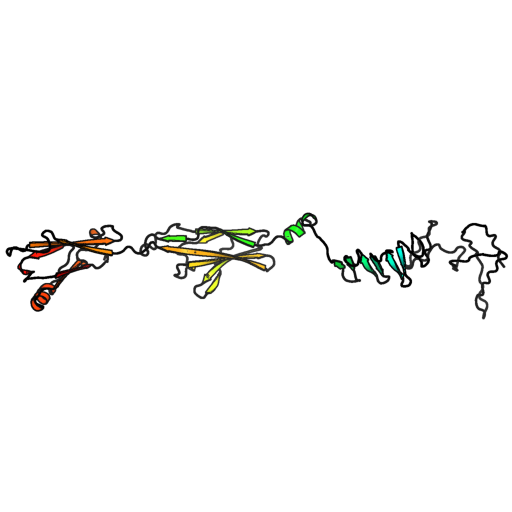17.281 46.839 1.00 87.62 299 ASN A N 1
ATOM 2390 C CA . ASN A 1 299 ? -54.022 -17.771 46.279 1.00 87.62 299 ASN A CA 1
ATOM 2391 C C . ASN A 1 299 ? -55.127 -16.704 46.232 1.00 87.62 299 ASN A C 1
ATOM 2393 O O . ASN A 1 299 ? -56.127 -16.903 45.542 1.00 87.62 299 ASN A O 1
ATOM 2397 N N . THR A 1 300 ? -54.981 -15.610 46.984 1.00 88.44 300 THR A N 1
ATOM 2398 C CA . THR A 1 300 ? -56.022 -14.592 47.152 1.00 88.44 300 THR A CA 1
ATOM 2399 C C . THR A 1 300 ? -55.462 -13.221 46.766 1.00 88.44 300 THR A C 1
ATOM 2401 O O . THR A 1 300 ? -54.632 -12.689 47.503 1.00 88.44 300 THR A O 1
ATOM 2404 N N . PRO A 1 301 ? -55.971 -12.578 45.698 1.00 89.94 301 PRO A N 1
ATOM 2405 C CA . PRO A 1 301 ? -55.475 -11.268 45.269 1.00 89.94 301 PRO A CA 1
ATOM 2406 C C . PRO A 1 301 ? -55.580 -10.164 46.331 1.00 89.94 301 PRO A C 1
ATOM 2408 O O . PRO A 1 301 ? -54.778 -9.239 46.337 1.00 89.94 301 PRO A O 1
ATOM 2411 N N . ALA A 1 302 ? -56.563 -10.247 47.236 1.00 90.88 302 ALA A N 1
ATOM 2412 C CA . AL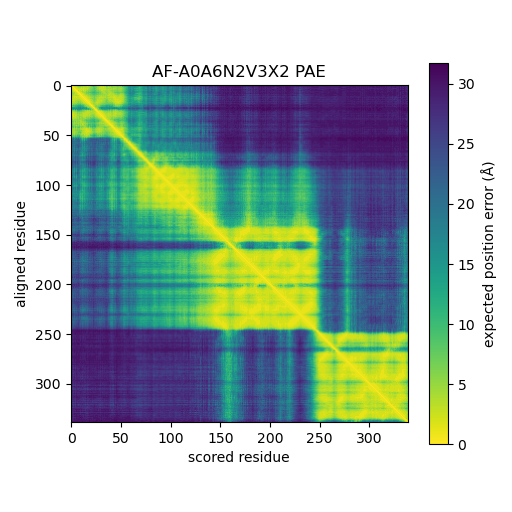A A 1 302 ? -56.713 -9.289 48.333 1.00 90.88 302 ALA A CA 1
ATOM 2413 C C . ALA A 1 302 ? -55.588 -9.414 49.377 1.00 90.88 302 ALA A C 1
ATOM 2415 O O . ALA A 1 302 ? -55.078 -8.396 49.841 1.00 90.88 302 ALA A O 1
ATOM 2416 N N . ASP A 1 303 ? -55.174 -10.644 49.699 1.00 89.94 303 ASP A N 1
ATOM 2417 C CA . ASP A 1 303 ? -54.070 -10.899 50.631 1.00 89.94 303 ASP A CA 1
ATOM 2418 C C . ASP A 1 303 ? -52.741 -10.466 50.003 1.00 89.94 303 ASP A C 1
ATOM 2420 O O . ASP A 1 303 ? -51.896 -9.886 50.677 1.00 89.94 303 ASP A O 1
ATOM 2424 N N . ASP A 1 304 ? -52.575 -10.700 48.698 1.00 92.19 304 ASP A N 1
ATOM 2425 C CA . ASP A 1 304 ? -51.401 -10.253 47.943 1.00 92.19 304 ASP A CA 1
ATOM 2426 C C . ASP A 1 304 ? -51.326 -8.727 47.870 1.00 92.19 304 ASP A C 1
ATOM 2428 O O . ASP A 1 304 ? -50.264 -8.155 48.091 1.00 92.19 304 ASP A O 1
ATOM 2432 N N . ALA A 1 305 ? -52.447 -8.047 47.617 1.00 92.62 305 ALA A N 1
ATOM 2433 C CA . ALA A 1 305 ? -52.495 -6.588 47.623 1.00 92.62 305 ALA A CA 1
ATOM 2434 C C . ALA A 1 305 ? -52.167 -6.007 49.005 1.00 92.62 305 ALA A C 1
ATOM 2436 O O . ALA A 1 305 ? -51.461 -5.005 49.091 1.00 92.62 305 ALA A O 1
ATOM 2437 N N . LEU A 1 306 ? -52.650 -6.635 50.084 1.00 93.00 306 LEU A N 1
ATOM 2438 C CA . LEU A 1 306 ? -52.337 -6.208 51.444 1.00 93.00 306 LEU A CA 1
ATOM 2439 C C . LEU A 1 306 ? -50.851 -6.416 51.761 1.00 93.00 306 LEU A C 1
ATOM 2441 O O . LEU A 1 306 ? -50.200 -5.487 52.233 1.00 93.00 306 LEU A O 1
ATOM 2445 N N . TRP A 1 307 ? -50.302 -7.594 51.462 1.00 94.19 307 TRP A N 1
ATOM 2446 C CA . TRP A 1 307 ? -48.900 -7.916 51.737 1.00 94.19 307 TRP A CA 1
ATOM 2447 C C . TRP A 1 307 ? -47.946 -7.022 50.934 1.00 94.19 307 TRP A C 1
ATOM 2449 O O . TRP A 1 307 ? -47.041 -6.424 51.509 1.00 94.19 307 TRP A O 1
ATOM 2459 N N . ASN A 1 308 ? -48.206 -6.856 49.631 1.00 94.06 308 ASN A N 1
ATOM 2460 C CA . ASN A 1 308 ? -47.400 -6.026 48.727 1.00 94.06 308 ASN A CA 1
ATOM 2461 C C . ASN A 1 308 ? -47.634 -4.509 48.901 1.00 94.06 308 ASN A C 1
ATOM 2463 O O . ASN A 1 308 ? -46.983 -3.712 48.230 1.00 94.06 308 ASN A O 1
ATOM 2467 N N . SER A 1 309 ? -48.569 -4.080 49.761 1.00 93.31 309 SER A N 1
ATOM 2468 C CA . SER A 1 309 ? -48.757 -2.651 50.076 1.00 93.31 309 SER A CA 1
ATOM 2469 C C . SER A 1 309 ? -47.641 -2.084 50.956 1.00 93.31 309 SER A C 1
ATOM 2471 O O . SER A 1 309 ? -47.440 -0.869 51.005 1.00 93.31 309 SER A O 1
ATOM 2473 N N . VAL A 1 310 ? -46.914 -2.967 51.642 1.00 92.19 310 VAL A N 1
ATOM 2474 C CA . VAL A 1 310 ? -45.724 -2.644 52.422 1.00 92.19 310 VAL A CA 1
ATOM 2475 C C . VAL A 1 310 ? -44.501 -2.990 51.581 1.00 92.19 310 VAL A C 1
ATOM 2477 O O . VAL A 1 310 ? -44.469 -4.020 50.914 1.00 92.19 310 VAL A O 1
ATOM 2480 N N . SER A 1 311 ? -43.496 -2.117 51.603 1.00 91.69 311 SER A N 1
ATOM 2481 C CA . SER A 1 311 ? -42.226 -2.392 50.933 1.00 91.69 311 SER A CA 1
ATOM 2482 C C . SER A 1 311 ? -41.432 -3.418 51.738 1.00 91.69 311 SER A C 1
ATOM 2484 O O . SER A 1 311 ? -41.106 -3.162 52.899 1.00 91.69 311 SER A O 1
ATOM 2486 N N . HIS A 1 312 ? -41.110 -4.551 51.119 1.00 94.81 312 HIS A N 1
ATOM 2487 C CA . HIS A 1 312 ? -40.273 -5.598 51.704 1.00 94.81 312 HIS A CA 1
ATOM 2488 C C . HIS A 1 312 ? -38.923 -5.575 51.008 1.00 94.81 312 HIS A C 1
ATOM 2490 O O . HIS A 1 312 ? -38.780 -6.102 49.903 1.00 94.81 312 HIS A O 1
ATOM 2496 N N . THR A 1 313 ? -37.952 -4.915 51.635 1.00 94.88 313 THR A N 1
ATOM 2497 C CA . THR A 1 313 ? -36.614 -4.752 51.071 1.00 94.88 313 THR A CA 1
ATOM 2498 C C . THR A 1 313 ? -35.537 -5.384 51.930 1.00 94.88 313 THR A C 1
ATOM 2500 O O . THR A 1 313 ? -35.657 -5.450 53.152 1.00 94.88 313 THR A O 1
ATOM 2503 N N . GLY A 1 314 ? -34.474 -5.842 51.276 1.00 95.31 314 GLY A N 1
ATOM 2504 C CA . GLY A 1 314 ? -33.324 -6.456 51.926 1.00 95.31 314 GLY A CA 1
ATOM 2505 C C . GLY A 1 314 ? -32.896 -7.757 51.267 1.00 95.31 314 GLY A C 1
ATOM 2506 O O . GLY A 1 314 ? -33.662 -8.416 50.565 1.00 95.31 314 GLY A O 1
ATOM 2507 N N . LYS A 1 315 ? -31.643 -8.145 51.512 1.00 95.75 315 LYS A N 1
ATOM 2508 C CA . LYS A 1 315 ? -31.070 -9.404 51.009 1.00 95.75 315 LYS A CA 1
ATOM 2509 C C . LYS A 1 315 ? -31.779 -10.638 51.573 1.00 95.75 315 LYS A C 1
ATOM 2511 O O . LYS A 1 315 ? -31.706 -11.709 50.975 1.00 95.75 315 LYS A O 1
ATOM 2516 N N . GLU A 1 316 ? -32.462 -10.483 52.705 1.00 96.19 316 GLU A N 1
ATOM 2517 C CA . GLU A 1 316 ? -33.193 -11.543 53.386 1.00 96.19 316 GLU A CA 1
ATOM 2518 C C . GLU A 1 316 ? -34.659 -11.165 53.618 1.00 96.19 316 GLU A C 1
ATOM 2520 O O . GLU A 1 316 ? -34.977 -10.005 53.870 1.00 96.19 316 GLU A O 1
ATOM 2525 N N . LEU A 1 317 ? -35.540 -12.165 53.565 1.00 94.94 317 LEU A N 1
ATOM 2526 C CA . LEU A 1 317 ? -36.966 -12.051 53.856 1.00 94.94 317 LEU A CA 1
ATOM 2527 C C . LEU A 1 317 ? -37.383 -13.160 54.825 1.00 94.94 317 LEU A C 1
ATOM 2529 O O . LEU A 1 317 ? -37.246 -14.346 54.516 1.00 94.94 317 LEU A O 1
ATOM 2533 N N . GLU A 1 318 ? -37.926 -12.790 55.981 1.00 93.31 318 GLU A N 1
ATOM 2534 C CA . GLU A 1 318 ? -38.532 -13.747 56.909 1.00 93.31 318 GLU A CA 1
ATOM 2535 C C . GLU A 1 318 ? -39.981 -14.048 56.500 1.00 93.31 318 GLU A C 1
ATOM 2537 O O . GLU A 1 318 ? -40.761 -13.142 56.218 1.00 93.31 318 GLU A O 1
ATOM 2542 N N . ILE A 1 319 ? -40.335 -15.334 56.460 1.00 91.31 319 ILE A N 1
ATOM 2543 C CA . ILE A 1 319 ? -41.661 -15.831 56.083 1.00 91.31 319 ILE A CA 1
ATOM 2544 C C . ILE A 1 319 ? -42.211 -16.690 57.212 1.00 91.31 319 ILE A C 1
ATOM 2546 O O . ILE A 1 319 ? -41.564 -17.642 57.666 1.00 91.31 319 ILE A O 1
ATOM 2550 N N . THR A 1 320 ? -43.450 -16.409 57.598 1.00 89.69 320 THR A N 1
ATOM 2551 C CA . THR A 1 320 ? -44.185 -17.117 58.644 1.00 89.69 320 THR A CA 1
ATOM 2552 C C . THR A 1 320 ? -45.419 -17.841 58.093 1.00 89.69 320 THR A C 1
ATOM 2554 O O . THR A 1 320 ? -45.727 -17.807 56.900 1.00 89.69 320 THR A O 1
ATOM 2557 N N . GLY A 1 321 ? -46.163 -18.524 58.970 1.00 85.06 321 GLY A N 1
ATOM 2558 C CA . GLY A 1 321 ? -47.425 -19.174 58.601 1.00 85.06 321 GLY A CA 1
ATOM 2559 C C . GLY A 1 321 ? -48.534 -18.213 58.189 1.00 85.06 321 GLY A C 1
ATOM 2560 O O . GLY A 1 321 ? -49.422 -18.616 57.440 1.00 85.06 321 GLY A O 1
ATOM 2561 N N . GLU A 1 322 ? -48.472 -16.957 58.626 1.00 86.12 322 GLU A N 1
ATOM 2562 C CA . GLU A 1 322 ? -49.439 -15.925 58.239 1.00 86.12 322 GLU A CA 1
ATOM 2563 C C . GLU A 1 322 ? -49.252 -15.511 56.772 1.00 86.12 322 GLU A C 1
ATOM 2565 O O . GLU A 1 322 ? -50.221 -15.234 56.065 1.00 86.12 322 GLU A O 1
ATOM 2570 N N . ASP A 1 323 ? -48.018 -15.591 56.273 1.00 85.19 323 ASP A N 1
ATOM 2571 C CA . ASP A 1 323 ? -47.666 -15.229 54.903 1.00 85.19 323 ASP A CA 1
ATOM 2572 C C . ASP A 1 323 ? -48.061 -16.306 53.881 1.00 85.19 323 ASP A C 1
ATOM 2574 O O . ASP A 1 323 ? -48.064 -16.051 52.675 1.00 85.19 323 ASP A O 1
ATOM 2578 N N . VAL A 1 324 ? -48.438 -17.520 54.303 1.00 86.38 324 VAL A N 1
ATOM 2579 C CA . VAL A 1 324 ? -48.663 -18.654 53.390 1.00 86.38 324 VAL A CA 1
ATOM 2580 C C . VAL A 1 324 ? -50.002 -19.351 53.645 1.00 86.38 324 VAL A C 1
ATOM 2582 O O . VAL A 1 324 ? -50.105 -20.302 54.418 1.00 86.38 324 VAL A O 1
ATOM 2585 N N . PHE A 1 325 ? -51.035 -18.976 52.882 1.00 84.50 325 PHE A N 1
ATOM 2586 C CA . PHE A 1 325 ? -52.303 -19.713 52.859 1.00 84.50 325 PHE A CA 1
ATOM 2587 C C . PHE A 1 325 ? -52.317 -20.780 51.753 1.00 84.50 325 PHE A C 1
ATOM 2589 O O . PHE A 1 325 ? -52.577 -20.493 50.581 1.00 84.50 325 PHE A O 1
ATOM 2596 N N . ARG A 1 326 ? -52.062 -22.042 52.131 1.00 83.75 326 ARG A N 1
ATOM 2597 C CA . ARG A 1 326 ? -51.903 -23.239 51.265 1.00 83.75 326 ARG A CA 1
ATOM 2598 C C . ARG A 1 326 ? -50.688 -23.205 50.327 1.00 83.75 326 ARG A C 1
ATOM 2600 O O . ARG A 1 326 ? -49.984 -24.206 50.243 1.00 83.75 326 ARG A O 1
ATOM 2607 N N . LYS A 1 327 ? -50.471 -22.102 49.606 1.00 87.50 327 LYS A N 1
ATOM 2608 C CA . LYS A 1 327 ? -49.340 -21.868 48.700 1.00 87.50 327 LYS A CA 1
ATOM 2609 C C . LYS A 1 327 ? -49.141 -20.363 48.504 1.00 87.50 327 LYS A C 1
ATOM 2611 O O . LYS A 1 327 ? -50.120 -19.640 48.346 1.00 87.50 327 LYS A O 1
ATOM 2616 N N . ALA A 1 328 ? -47.885 -19.938 48.457 1.00 89.44 328 ALA A N 1
ATOM 2617 C CA . ALA A 1 328 ? -47.467 -18.624 47.988 1.00 89.44 328 ALA A CA 1
ATOM 2618 C C . ALA A 1 328 ? -46.136 -18.753 47.233 1.00 89.44 328 ALA A C 1
ATOM 2620 O O . ALA A 1 328 ? -45.388 -19.710 47.449 1.00 89.44 328 ALA A O 1
ATOM 2621 N N . VAL A 1 329 ? -45.885 -17.822 46.323 1.00 91.19 329 VAL A N 1
ATOM 2622 C CA . VAL A 1 329 ? -44.628 -17.626 45.598 1.00 91.19 329 VAL A CA 1
ATOM 2623 C C . VAL A 1 329 ? -44.070 -16.280 46.037 1.00 91.19 329 VAL A C 1
ATOM 2625 O O . VAL A 1 329 ? -44.833 -15.324 46.177 1.00 91.19 329 VAL A O 1
ATOM 2628 N N . PHE A 1 330 ? -42.766 -16.234 46.284 1.00 92.31 330 PHE A N 1
ATOM 2629 C CA . PHE A 1 330 ? -42.053 -15.017 46.642 1.00 92.31 330 PHE A CA 1
ATOM 2630 C C . PHE A 1 330 ? -40.990 -14.765 45.583 1.00 92.31 330 PHE A C 1
ATOM 2632 O O . PHE A 1 330 ? -40.122 -15.615 45.372 1.00 92.31 330 PHE A O 1
ATOM 2639 N N . ASP A 1 331 ? -41.082 -13.618 44.927 1.00 92.75 331 ASP A N 1
ATOM 2640 C CA . ASP A 1 331 ? -40.167 -13.188 43.878 1.00 92.75 331 ASP A CA 1
ATOM 2641 C C . ASP A 1 331 ? -39.280 -12.066 44.420 1.00 92.75 331 ASP A C 1
ATOM 2643 O O . ASP A 1 331 ? -39.769 -11.162 45.099 1.00 92.75 331 ASP A O 1
ATOM 2647 N N . CYS A 1 332 ? -37.980 -12.129 44.125 1.00 93.69 332 CYS A N 1
ATOM 2648 C CA . CYS A 1 332 ? -37.019 -11.082 44.464 1.00 93.69 332 CYS A CA 1
ATOM 2649 C C . CYS A 1 332 ? -36.574 -10.377 43.181 1.00 93.69 332 CYS A C 1
ATOM 2651 O O . CYS A 1 332 ? -35.878 -10.966 42.351 1.00 93.69 332 CYS A O 1
ATOM 2653 N N . GLU A 1 333 ? -36.978 -9.122 43.019 1.00 93.88 333 GLU A N 1
ATOM 2654 C CA . GLU A 1 333 ? -36.462 -8.240 41.980 1.00 93.88 333 GLU A CA 1
ATOM 2655 C C . GLU A 1 333 ? -35.232 -7.513 42.519 1.00 93.88 333 GLU A C 1
ATOM 2657 O O . GLU A 1 333 ? -35.295 -6.861 43.563 1.00 93.88 333 GLU A O 1
ATOM 2662 N N . VAL A 1 334 ? -34.112 -7.617 41.804 1.00 91.44 334 VAL A N 1
ATOM 2663 C CA . VAL A 1 334 ? -32.863 -6.971 42.209 1.00 91.44 334 VAL A CA 1
ATOM 2664 C C . VAL A 1 334 ? -32.490 -5.878 41.222 1.00 91.44 334 VAL A C 1
ATOM 2666 O O . VAL A 1 334 ? -32.265 -6.135 40.040 1.00 91.44 334 VAL A O 1
ATOM 2669 N N . ILE A 1 335 ? -32.384 -4.653 41.728 1.00 89.50 335 ILE A N 1
ATOM 2670 C CA . ILE A 1 335 ? -31.937 -3.497 40.956 1.00 89.50 335 ILE A CA 1
ATOM 2671 C C . ILE A 1 335 ? -30.409 -3.427 41.027 1.00 89.50 335 ILE A C 1
ATOM 2673 O O . ILE A 1 335 ? -29.827 -3.154 42.079 1.00 89.50 335 ILE A O 1
ATOM 2677 N N . ILE A 1 336 ? -29.742 -3.654 39.895 1.00 82.81 336 ILE A N 1
ATOM 2678 C CA . ILE A 1 336 ? -28.281 -3.561 39.793 1.00 82.81 336 ILE A CA 1
ATOM 2679 C C . ILE A 1 336 ? -27.873 -2.081 39.704 1.00 82.81 336 ILE A C 1
ATOM 2681 O O . ILE A 1 336 ? -27.676 -1.530 38.624 1.00 82.81 336 ILE A O 1
ATOM 2685 N N . SER A 1 337 ? -27.783 -1.418 40.858 1.00 73.12 337 SER A N 1
ATOM 2686 C CA . SER A 1 337 ? -27.204 -0.079 41.018 1.00 73.12 337 SER A CA 1
ATOM 2687 C C . SER A 1 337 ? -26.432 0.014 42.335 1.00 73.12 337 SER A C 1
ATOM 2689 O O . SER A 1 337 ? -26.794 -0.617 43.324 1.00 73.12 337 SER A O 1
ATOM 2691 N N . THR A 1 338 ? -25.368 0.816 42.358 1.00 54.06 338 THR A N 1
ATOM 2692 C CA . THR A 1 338 ? -24.543 1.062 43.558 1.00 54.06 338 THR A CA 1
ATOM 2693 C C . THR A 1 338 ? -24.952 2.324 44.330 1.00 54.06 338 THR A C 1
ATOM 2695 O O . THR A 1 338 ? -24.357 2.625 45.363 1.00 54.06 338 THR A O 1
ATOM 2698 N N . LEU A 1 339 ? -25.957 3.065 43.838 1.00 41.66 339 LEU A N 1
ATOM 2699 C CA . LEU A 1 339 ? -26.440 4.345 44.381 1.00 41.66 339 LEU A CA 1
ATOM 2700 C C . LEU A 1 339 ? -27.743 4.224 45.168 1.00 41.66 339 LEU A C 1
ATOM 2702 O O . LEU A 1 339 ? -28.663 3.482 44.758 1.00 41.66 339 LEU A O 1
#

Secondary structure (DSSP, 8-state):
-------SS-------------TT---------SSTT---------SSSS--S---TTS------S------TT-EEEETTEEEEEE-TTS-EEETTSS-EE-TTS-EEEGGGTEEE-SS-EEE-S----GGGS-HHHHHHHSPPEEEEES--EEEES-TT-TT-EESS-EEEEEEEES---SEEEEEEE-TTS-EEEETT--SSEEEE-TT-GGGTT-SEEEEEEEEEETTEEEEEEEEEEEEE---PPEEEEEEESS-S---TT--EEEEEEEEEETTEE-GGGS-GGGEEEEEE-S-HHHHHHHTTS-EESSEEEEESTT-SS--EEEEEE-----

Mean predicted aligned error: 17.64 Å

Radius of gyration: 55.08 Å; Cα contacts (8 Å, |Δi|>4): 507; chains: 1; bounding box: 112×60×141 Å

Nearest PDB structures (foldseek):
  3hs0-assembly1_F  TM=3.336E-01  e=2.257E-03  Naja kaouthia
  5vi4-assembly1_B  TM=2.674E-01  e=1.406E-02  Mus musculus
  5vi4-assembly2_E  TM=2.599E-01  e=2.073E-02  Mus musculus
  6eyo-assembly1_A  TM=2.574E-01  e=5.921E+00  Homo sapiens
  4j4p-assembly1_B  TM=2.654E-01  e=8.728E+00  Homo sapiens

Foldseek 3Di:
DDDDDDDPDPDDDDDDDDDDDDPDDDDDDDDDDPDPPDDDDDDDDDPDRDDAPDDDPVNDDDRDPDDDDDDDFQEDDDGSVQHQWGCDPQRWIAGSVRQWIQHPQRWIDHRNRCWTDDPVDTHHDPDDDDLVNDDPVVNLVPDDKAKDKDKDFEWEAAAPVCLVDTPPQKIKMAMDIPSDDFPWKWKWKQAPVRDTDTDPPPGDRMDIDGSPDCSCVPPFKIKMKIWGDDPNDTHIDIGMHGYDYDDFFDKDKDWDKPVDFDDPDLWDKIKIFIWIDGNNHTCRVLADQQQWWKAKDADDVVLRCVVNVDTDTGRMDIDTSVRHDPDMDMDIGGDPDND

Organism: NCBI:txid674529